Protein AF-A0A1C0UV53-F1 (afdb_monomer)

Radius of gyration: 25.72 Å; Cα contacts (8 Å, |Δi|>4): 342; chains: 1; bounding box: 54×73×62 Å

Solvent-accessible surface area (backbone atoms only — not comparable to full-atom values): 10704 Å² total; per-residue (Å²): 134,65,67,67,58,54,57,54,50,53,54,52,64,58,50,54,57,54,56,50,54,55,56,69,70,69,71,73,76,70,88,57,81,83,67,75,84,66,58,67,66,70,78,51,54,79,69,39,44,68,34,29,37,38,35,56,42,45,39,78,91,81,36,98,55,74,40,83,44,40,27,43,32,41,36,41,69,50,78,90,42,32,31,39,37,36,34,45,40,59,51,99,88,55,80,74,48,42,26,45,33,44,33,36,54,56,96,61,23,40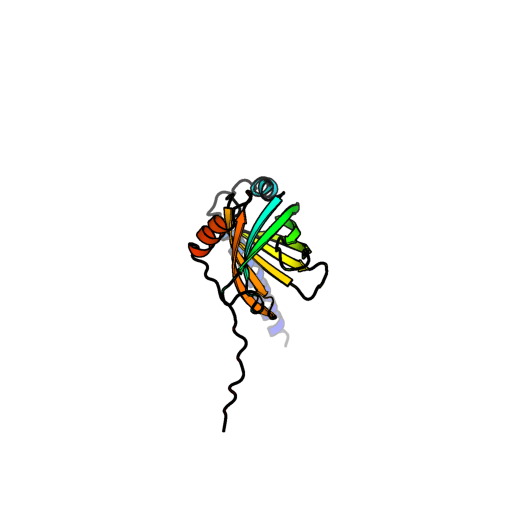,39,36,38,34,35,30,74,89,41,78,86,47,53,35,38,40,41,27,51,56,60,90,45,64,66,22,59,28,40,32,41,34,57,35,77,80,69,35,50,33,36,19,26,25,38,42,20,64,58,89,69,57,72,68,60,49,50,53,54,45,71,71,41,91,51,64,75,45,70,53,73,76,80,73,73,83,76,74,82,125

Mean predicted aligned error: 13.55 Å

pLDDT: me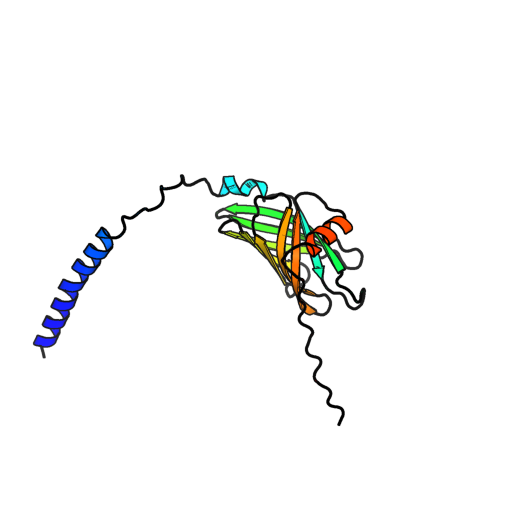an 77.72, std 20.41, range [33.81, 97.38]

Structure (mmCIF, N/CA/C/O backbone):
data_AF-A0A1C0UV53-F1
#
_entry.id   AF-A0A1C0UV53-F1
#
loop_
_atom_site.group_PDB
_atom_site.id
_atom_site.type_symbol
_atom_site.label_atom_id
_atom_site.label_alt_id
_atom_site.label_comp_id
_atom_site.label_asym_id
_atom_site.label_entity_id
_atom_site.label_seq_id
_atom_site.pdbx_PDB_ins_code
_atom_site.Cartn_x
_atom_site.Cartn_y
_atom_site.Cartn_z
_atom_site.occupancy
_atom_site.B_iso_or_equiv
_atom_site.auth_seq_id
_atom_site.auth_comp_id
_atom_site.auth_asym_id
_atom_site.auth_atom_id
_atom_site.pdbx_PDB_model_num
ATOM 1 N N . MET A 1 1 ? -25.843 -59.635 28.096 1.00 53.56 1 MET A N 1
ATOM 2 C CA . MET A 1 1 ? -25.747 -58.508 27.130 1.00 53.56 1 MET A CA 1
ATOM 3 C C . MET A 1 1 ? -26.485 -57.231 27.586 1.00 53.56 1 MET A C 1
ATOM 5 O O . MET A 1 1 ? -26.428 -56.240 26.875 1.00 53.56 1 MET A O 1
ATOM 9 N N . TRP A 1 2 ? -27.119 -57.208 28.770 1.00 40.97 2 TRP A N 1
ATOM 10 C CA . TRP A 1 2 ? -27.767 -56.013 29.350 1.00 40.97 2 TRP A CA 1
ATOM 11 C C . TRP A 1 2 ? -26.900 -55.265 30.381 1.00 40.97 2 TRP A C 1
ATOM 13 O O . TRP A 1 2 ? -27.061 -54.065 30.571 1.00 40.97 2 TRP A O 1
ATOM 23 N N . GLU A 1 3 ? -25.928 -55.938 30.994 1.00 45.00 3 GLU A N 1
ATOM 24 C CA . GLU A 1 3 ? -25.089 -55.367 32.061 1.00 45.00 3 GLU A CA 1
ATOM 25 C C . GLU A 1 3 ? -24.115 -54.290 31.543 1.00 45.00 3 GLU A C 1
ATOM 27 O O . GLU A 1 3 ? -23.887 -53.282 32.211 1.00 45.00 3 GLU A O 1
ATOM 32 N N . ASN A 1 4 ? -23.635 -54.419 30.300 1.00 45.88 4 ASN A N 1
ATOM 33 C CA . ASN A 1 4 ? -22.733 -53.435 29.688 1.00 45.88 4 ASN A CA 1
ATOM 34 C C . ASN A 1 4 ? -23.439 -52.124 29.294 1.00 45.88 4 ASN A C 1
ATOM 36 O O . ASN A 1 4 ? -22.809 -51.070 29.265 1.00 45.88 4 ASN A O 1
ATOM 40 N N . VAL A 1 5 ? -24.748 -52.150 29.026 1.00 49.47 5 VAL A N 1
ATOM 41 C CA . VAL A 1 5 ? -25.511 -50.940 28.662 1.00 49.47 5 VAL A CA 1
ATOM 42 C C . VAL A 1 5 ? -25.753 -50.074 29.903 1.00 49.47 5 VAL A C 1
ATOM 44 O O . VAL A 1 5 ? -25.642 -48.851 29.838 1.00 49.47 5 VAL A O 1
ATOM 47 N N . ILE A 1 6 ? -25.979 -50.704 31.060 1.00 47.88 6 ILE A N 1
ATOM 48 C CA . ILE A 1 6 ? -26.208 -50.013 32.336 1.00 47.88 6 ILE A CA 1
ATOM 49 C C . ILE A 1 6 ? -24.903 -49.401 32.871 1.00 47.88 6 ILE A C 1
ATOM 51 O O . ILE A 1 6 ? -24.899 -48.242 33.283 1.00 47.88 6 ILE A O 1
ATOM 55 N N . ALA A 1 7 ? -23.774 -50.115 32.782 1.00 46.12 7 ALA A N 1
ATOM 56 C CA . ALA A 1 7 ? -22.470 -49.582 33.196 1.00 46.12 7 ALA A CA 1
ATOM 57 C C . ALA A 1 7 ? -22.041 -48.347 32.374 1.00 46.12 7 ALA A C 1
ATOM 59 O O . ALA A 1 7 ? -21.484 -47.394 32.922 1.00 46.12 7 ALA A O 1
ATOM 60 N N . THR A 1 8 ? -22.369 -48.319 31.077 1.00 46.44 8 THR A N 1
ATOM 61 C CA . THR A 1 8 ? -22.046 -47.189 30.189 1.00 46.44 8 THR A CA 1
ATOM 62 C C . THR A 1 8 ? -22.958 -45.977 30.441 1.00 46.44 8 THR A C 1
ATOM 64 O O . THR A 1 8 ? -22.492 -44.837 30.396 1.00 46.44 8 THR A O 1
ATOM 67 N N . LEU A 1 9 ? -24.234 -46.196 30.793 1.00 42.31 9 LEU A N 1
ATOM 68 C CA . LEU A 1 9 ? -25.156 -45.115 31.174 1.00 42.31 9 LEU A CA 1
ATOM 69 C C . LEU A 1 9 ? -24.791 -44.469 32.520 1.00 42.31 9 LEU A C 1
ATOM 71 O O . LEU A 1 9 ? -24.893 -43.251 32.662 1.00 42.31 9 LEU A O 1
ATOM 75 N N . ILE A 1 10 ? -24.321 -45.257 33.491 1.00 50.12 10 ILE A N 1
ATOM 76 C CA . ILE A 1 10 ? -23.915 -44.745 34.808 1.00 50.12 10 ILE A CA 1
ATOM 77 C C . ILE A 1 10 ? -22.610 -43.936 34.700 1.00 50.12 10 ILE A C 1
ATOM 79 O O . ILE A 1 10 ? -22.495 -42.871 35.307 1.00 50.12 10 ILE A O 1
ATOM 83 N N . ALA A 1 11 ? -21.661 -44.361 33.858 1.00 49.16 11 ALA A N 1
ATOM 84 C CA . ALA A 1 11 ? -20.432 -43.603 33.611 1.00 49.16 11 ALA A CA 1
ATOM 85 C C . ALA A 1 11 ? -20.701 -42.238 32.943 1.00 49.16 11 ALA A C 1
ATOM 87 O O . ALA A 1 11 ? -20.091 -41.237 33.327 1.00 49.16 11 ALA A O 1
ATOM 88 N N . ALA A 1 12 ? -21.650 -42.160 32.003 1.00 49.41 12 ALA A N 1
ATOM 89 C CA . ALA A 1 12 ? -22.044 -40.901 31.361 1.00 49.41 12 ALA A CA 1
ATOM 90 C C . ALA A 1 12 ? -22.823 -39.965 32.309 1.00 49.41 12 ALA A C 1
ATOM 92 O O . ALA A 1 12 ? -22.624 -38.749 32.288 1.00 49.41 12 ALA A O 1
ATOM 93 N N . ALA A 1 13 ? -23.662 -40.526 33.188 1.00 47.53 13 ALA A N 1
ATOM 94 C CA . ALA A 1 13 ? -24.458 -39.759 34.146 1.00 47.53 13 ALA A CA 1
ATOM 95 C C . ALA A 1 13 ? -23.639 -39.198 35.323 1.00 47.53 13 ALA A C 1
ATOM 97 O O . ALA A 1 13 ? -24.019 -38.175 35.883 1.00 47.53 13 ALA A O 1
ATOM 98 N N . ILE A 1 14 ? -22.512 -39.821 35.687 1.00 49.31 14 ILE A N 1
ATOM 99 C CA . ILE A 1 14 ? -21.638 -39.336 36.770 1.00 49.31 14 ILE A CA 1
ATOM 100 C C . ILE A 1 14 ? -20.577 -38.356 36.238 1.00 49.31 14 ILE A C 1
ATOM 102 O O . ILE A 1 14 ? -20.234 -37.387 36.914 1.00 49.31 14 ILE A O 1
ATOM 106 N N . THR A 1 15 ? -20.090 -38.531 35.005 1.00 49.12 15 THR A N 1
ATOM 107 C CA . THR A 1 15 ? -19.049 -37.652 34.433 1.00 49.12 15 THR A CA 1
ATOM 108 C C . THR A 1 15 ? -19.595 -36.355 33.828 1.00 49.12 15 THR A C 1
ATOM 110 O O . THR A 1 15 ? -18.919 -35.325 33.895 1.00 49.12 15 THR A O 1
ATOM 113 N N . GLY A 1 16 ? -20.828 -36.355 33.308 1.00 45.94 16 GLY A N 1
ATOM 114 C CA . GLY A 1 16 ? -21.473 -35.166 32.738 1.00 45.94 16 GLY A CA 1
ATOM 115 C C . GLY A 1 16 ? -21.691 -34.016 33.740 1.00 45.94 16 GLY A C 1
ATOM 116 O O . GLY A 1 16 ? -21.273 -32.889 33.460 1.00 45.94 16 GLY A O 1
ATOM 117 N N . PRO A 1 17 ? -22.279 -34.259 34.927 1.00 48.31 17 PRO A N 1
ATOM 118 C CA . PRO A 1 17 ? -22.554 -33.200 35.898 1.00 48.31 17 PRO A CA 1
ATOM 119 C C . PRO A 1 17 ? -21.287 -32.712 36.608 1.00 48.31 17 PRO A C 1
ATOM 121 O O . PRO A 1 17 ? -21.118 -31.511 36.808 1.00 48.31 17 PRO A O 1
ATOM 124 N N . ILE A 1 18 ? -20.365 -33.620 36.947 1.00 49.06 18 ILE A N 1
ATOM 125 C CA . ILE A 1 18 ? -19.120 -33.272 37.650 1.00 49.06 18 ILE A CA 1
ATOM 126 C C . ILE A 1 18 ? -18.200 -32.454 36.730 1.00 49.06 18 ILE A C 1
ATOM 128 O O . ILE A 1 18 ? -17.652 -31.437 37.158 1.00 49.06 18 ILE A O 1
ATOM 132 N N . GLY A 1 19 ? -18.106 -32.810 35.443 1.00 42.56 19 GLY A N 1
ATOM 133 C CA . GLY A 1 19 ? -17.362 -32.031 34.449 1.00 42.56 19 GLY A CA 1
ATOM 134 C C . GLY A 1 19 ? -17.932 -30.624 34.228 1.00 42.56 19 GLY A C 1
ATOM 135 O O . GLY A 1 19 ? -17.168 -29.677 34.045 1.00 42.56 19 GLY A O 1
ATOM 136 N N . TYR A 1 20 ? -19.256 -30.455 34.310 1.00 47.28 20 TYR A N 1
ATOM 137 C CA . TYR A 1 20 ? -19.907 -29.150 34.156 1.00 47.28 20 TYR A CA 1
ATOM 138 C C . TYR A 1 20 ? -19.737 -28.257 35.400 1.00 47.28 20 TYR A C 1
ATOM 140 O O . TYR A 1 20 ? -19.448 -27.067 35.270 1.00 47.28 20 TYR A O 1
ATOM 148 N N . PHE A 1 21 ? -19.819 -28.829 36.608 1.00 46.12 21 PHE A N 1
ATOM 149 C CA . PHE A 1 21 ? -19.642 -28.087 37.865 1.00 46.12 21 PHE A CA 1
ATOM 150 C C . PHE A 1 21 ? -18.186 -27.682 38.145 1.00 46.12 21 PHE A C 1
ATOM 152 O O . PHE A 1 21 ? -17.948 -26.608 38.704 1.00 46.12 21 PHE A O 1
ATOM 159 N N . VAL A 1 22 ? -17.198 -28.483 37.728 1.00 46.50 22 VAL A N 1
ATOM 160 C CA . VAL A 1 22 ? -15.775 -28.108 37.848 1.00 46.50 22 VAL A CA 1
ATOM 161 C C . VAL A 1 22 ? -15.414 -27.009 36.839 1.00 46.50 22 VAL A C 1
ATOM 163 O O . VAL A 1 22 ? -14.693 -26.073 37.185 1.00 46.50 22 VAL A O 1
ATOM 166 N N . LYS A 1 23 ? -15.995 -27.025 35.629 1.00 42.50 23 LYS A N 1
ATOM 167 C CA . LYS A 1 23 ? -15.791 -25.959 34.629 1.00 42.50 23 LYS A CA 1
ATOM 168 C C . LYS A 1 23 ? -16.484 -24.641 35.008 1.00 42.50 23 LYS A C 1
ATOM 170 O O . LYS A 1 23 ? -15.960 -23.569 34.698 1.00 42.50 23 LYS A O 1
ATOM 175 N N . SER A 1 24 ? -17.622 -24.699 35.710 1.00 43.47 24 SER A N 1
ATOM 176 C CA . SER A 1 24 ? -18.372 -23.500 36.119 1.00 43.47 24 SER A CA 1
ATOM 177 C C . SER A 1 24 ? -17.815 -22.810 37.371 1.00 43.47 24 SER A C 1
ATOM 179 O O . SER A 1 24 ? -18.104 -21.633 37.582 1.00 43.47 24 SER A O 1
ATOM 181 N N . LYS A 1 25 ? -17.024 -23.503 38.207 1.00 43.03 25 LYS A N 1
ATOM 182 C CA . LYS A 1 25 ? -16.365 -22.895 39.381 1.00 43.03 25 LYS A CA 1
ATOM 183 C C . LYS A 1 25 ? -14.968 -22.328 39.101 1.00 43.03 25 LYS A C 1
ATOM 185 O O . LYS A 1 25 ? -14.535 -21.465 39.853 1.00 43.03 25 LYS A O 1
ATOM 190 N N . LEU A 1 26 ? -14.301 -22.738 38.017 1.00 46.81 26 LEU A N 1
ATOM 191 C CA . LEU A 1 26 ? -12.945 -22.284 37.651 1.00 46.81 26 LEU A CA 1
ATOM 192 C C . LEU A 1 26 ? -12.891 -21.156 36.602 1.00 46.81 26 LEU A C 1
ATOM 194 O O . LEU A 1 26 ? -11.811 -20.732 36.216 1.00 46.81 26 LEU A O 1
ATOM 198 N N . THR A 1 27 ? -14.027 -20.624 36.145 1.00 46.84 27 THR A N 1
ATOM 199 C CA . THR A 1 27 ? -14.076 -19.561 35.114 1.00 46.84 27 THR A CA 1
ATOM 200 C C . THR A 1 27 ? -14.362 -18.158 35.663 1.00 46.84 27 THR A C 1
ATOM 202 O O . THR A 1 27 ? -14.784 -17.271 34.924 1.00 46.84 27 THR A O 1
ATOM 205 N N . LYS A 1 28 ? -14.104 -17.918 36.954 1.00 44.62 28 LYS A N 1
ATOM 206 C CA . LYS A 1 28 ? -14.228 -16.583 37.570 1.00 44.62 28 LYS A CA 1
ATOM 207 C C . LYS A 1 28 ? -12.908 -15.948 37.997 1.00 44.62 28 LYS A C 1
ATOM 209 O O . LYS A 1 28 ? -12.915 -15.043 38.821 1.00 44.62 28 LYS A O 1
ATOM 214 N N . GLU A 1 29 ? -11.798 -16.317 37.375 1.00 44.38 29 GLU A N 1
ATOM 215 C CA . GLU A 1 29 ? -10.623 -15.448 37.405 1.00 44.38 29 GLU A CA 1
ATOM 216 C C . GLU A 1 29 ? -10.687 -14.466 36.229 1.00 44.38 29 GLU A C 1
ATOM 218 O O . GLU A 1 29 ? -10.040 -14.615 35.194 1.00 44.38 29 GLU A O 1
ATOM 223 N N . LYS A 1 30 ? -11.528 -13.436 36.389 1.00 45.00 30 LYS A N 1
ATOM 224 C CA . LYS A 1 30 ? -11.372 -12.184 35.642 1.00 45.00 30 LYS A CA 1
ATOM 225 C C . LYS A 1 30 ? -10.120 -11.495 36.184 1.00 45.00 30 LYS A C 1
ATOM 227 O O . LYS A 1 30 ? -10.200 -10.696 37.108 1.00 45.00 30 LYS A O 1
ATOM 232 N N . TYR A 1 31 ? -8.961 -11.826 35.619 1.00 49.31 31 TYR A N 1
ATOM 233 C CA . TYR A 1 31 ? -7.697 -11.145 35.931 1.00 49.31 31 TYR A CA 1
ATOM 234 C C . TYR A 1 31 ? -7.600 -9.730 35.364 1.00 49.31 31 TYR A C 1
ATOM 236 O O . TYR A 1 31 ? -6.629 -9.027 35.627 1.00 49.31 31 TYR A O 1
ATOM 244 N N . LEU A 1 32 ? -8.591 -9.295 34.591 1.00 45.00 32 LEU A N 1
ATOM 245 C CA . LEU A 1 32 ? -8.640 -7.948 34.061 1.00 45.00 32 LEU A CA 1
ATOM 246 C C . LEU A 1 32 ? -10.006 -7.352 34.402 1.00 45.00 32 LEU A C 1
ATOM 248 O O . LEU A 1 32 ? -11.019 -8.031 34.191 1.00 45.00 32 LEU A O 1
ATOM 252 N N . PRO A 1 33 ? -10.057 -6.120 34.947 1.00 48.66 33 PRO A N 1
ATOM 253 C CA . PRO A 1 33 ? -11.317 -5.403 35.050 1.00 48.66 33 PRO A CA 1
ATOM 254 C C . PRO A 1 33 ? -11.956 -5.367 33.663 1.00 48.66 33 PRO A C 1
ATOM 256 O O . PRO A 1 33 ? -11.247 -5.241 32.660 1.00 48.66 33 PRO A O 1
ATOM 259 N N . ASP A 1 34 ? -13.284 -5.491 33.601 1.00 49.97 34 ASP A N 1
ATOM 260 C CA . ASP A 1 34 ? -14.001 -5.191 32.369 1.00 49.97 34 ASP A CA 1
ATOM 261 C C . ASP A 1 34 ? -13.657 -3.747 32.019 1.00 49.97 34 ASP A C 1
ATOM 263 O O . ASP A 1 34 ? -14.157 -2.806 32.641 1.00 49.97 34 ASP A O 1
ATOM 267 N N . ALA A 1 35 ? -12.757 -3.565 31.051 1.00 52.69 35 ALA A N 1
ATOM 268 C CA . ALA A 1 35 ? -12.633 -2.282 30.403 1.00 52.69 35 ALA A CA 1
ATOM 269 C C . ALA A 1 35 ? -14.051 -1.935 29.935 1.00 52.69 35 ALA A C 1
ATOM 271 O O . ALA A 1 35 ? -14.735 -2.823 29.401 1.00 52.69 35 ALA A O 1
ATOM 272 N N . PRO A 1 36 ? -14.530 -0.695 30.153 1.00 51.66 36 PRO A N 1
ATOM 273 C CA . PRO A 1 36 ? -15.782 -0.288 29.545 1.00 51.66 36 PRO A CA 1
ATOM 274 C C . PRO A 1 36 ? -15.700 -0.688 28.076 1.00 51.66 36 PRO A C 1
ATOM 276 O O . PRO A 1 36 ? -14.641 -0.523 27.461 1.00 51.66 36 PRO A O 1
ATOM 279 N N . ALA A 1 37 ? -16.774 -1.279 27.546 1.00 50.59 37 ALA A N 1
ATOM 280 C CA . ALA A 1 37 ? -16.901 -1.530 26.121 1.00 50.59 37 ALA A CA 1
ATOM 281 C C . ALA A 1 37 ? -16.883 -0.161 25.434 1.00 50.59 37 ALA A C 1
ATOM 283 O O . ALA A 1 37 ? -17.922 0.431 25.156 1.00 50.59 37 ALA A O 1
ATOM 284 N N . LEU A 1 38 ? -15.682 0.388 25.263 1.00 52.41 38 LEU A N 1
ATOM 285 C CA . LEU A 1 38 ? -15.412 1.569 24.484 1.00 52.41 38 LEU A CA 1
ATOM 286 C C . LEU A 1 38 ? -15.997 1.232 23.130 1.00 52.41 38 LEU A C 1
ATOM 288 O O . LEU A 1 38 ? -15.618 0.222 22.531 1.00 52.41 38 LEU A O 1
ATOM 292 N N . ASP A 1 39 ? -16.982 2.021 22.711 1.00 57.50 39 ASP A N 1
ATOM 293 C CA . ASP A 1 39 ? -17.608 1.865 21.413 1.00 57.50 39 ASP A CA 1
ATOM 294 C C . ASP A 1 39 ? -16.475 1.835 20.387 1.00 57.50 39 ASP A C 1
ATOM 296 O O . ASP A 1 39 ? -15.834 2.851 20.122 1.00 57.50 39 ASP A O 1
ATOM 300 N N . SER A 1 40 ? -16.149 0.643 19.880 1.00 55.62 40 SER A N 1
ATOM 301 C CA . SER A 1 40 ? -14.971 0.427 19.031 1.00 55.62 40 SER A CA 1
ATOM 302 C C . SER A 1 40 ? -14.981 1.351 17.811 1.00 55.62 40 SER A C 1
ATOM 304 O O . SER A 1 40 ? -13.928 1.718 17.290 1.00 55.62 40 SER A O 1
ATOM 306 N N . LYS A 1 41 ? -16.175 1.814 17.410 1.00 55.66 41 LYS A N 1
ATOM 307 C CA . LYS A 1 41 ? -16.352 2.852 16.400 1.00 55.66 41 LYS A CA 1
ATOM 308 C C . LYS A 1 41 ? -15.715 4.178 16.791 1.00 55.66 41 LYS A C 1
ATOM 310 O O . LYS A 1 41 ? -15.148 4.806 15.910 1.00 55.66 41 LYS A O 1
ATOM 315 N N . GLN A 1 42 ? -15.820 4.633 18.042 1.00 60.56 42 GLN A N 1
ATOM 316 C CA . GLN A 1 42 ? -15.218 5.892 18.498 1.00 60.56 42 GLN A CA 1
ATOM 317 C C . GLN A 1 42 ? -13.691 5.861 18.422 1.00 60.56 42 GLN A C 1
ATOM 319 O O . GLN A 1 42 ? -13.109 6.851 17.986 1.00 60.56 42 GLN A O 1
ATOM 324 N N . MET A 1 43 ? -13.057 4.732 18.761 1.00 67.31 43 MET A N 1
ATOM 325 C CA . MET A 1 43 ? -11.594 4.636 18.762 1.00 67.31 43 MET A CA 1
ATOM 326 C C . MET A 1 43 ? -10.974 4.837 17.382 1.00 67.31 43 MET A C 1
ATOM 328 O O . MET A 1 43 ? -9.928 5.458 17.303 1.00 67.31 43 MET A O 1
ATOM 332 N N . TYR A 1 44 ? -11.608 4.369 16.302 1.00 75.31 44 TYR A N 1
ATOM 333 C CA . TYR A 1 44 ? -11.002 4.392 14.964 1.00 75.31 44 TYR A CA 1
ATOM 334 C C . TYR A 1 44 ? -11.651 5.376 13.990 1.00 75.31 44 TYR A C 1
ATOM 336 O O . TYR A 1 44 ? -11.331 5.343 12.806 1.00 75.31 44 TYR A O 1
ATOM 344 N N . ARG A 1 45 ? -12.540 6.281 14.435 1.00 72.69 45 ARG A N 1
ATOM 345 C CA . ARG A 1 45 ? -13.223 7.231 13.519 1.00 72.69 45 ARG A CA 1
ATOM 346 C C . ARG A 1 45 ? -12.250 7.999 12.631 1.00 72.69 45 ARG A C 1
ATOM 348 O O . ARG A 1 45 ? -12.545 8.228 11.461 1.00 72.69 4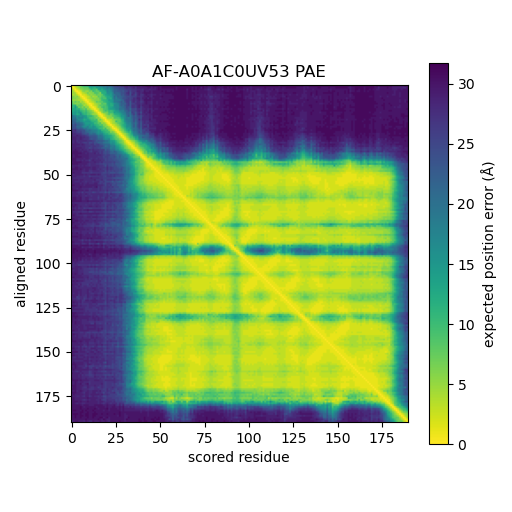5 ARG A O 1
ATOM 355 N N . PHE A 1 46 ? -11.092 8.348 13.182 1.00 77.00 46 PHE A N 1
ATOM 356 C CA . PHE A 1 46 ? -10.055 9.113 12.503 1.00 77.00 46 PHE A CA 1
ATOM 357 C C . PHE A 1 46 ? -9.443 8.367 11.298 1.00 77.00 46 PHE A C 1
ATOM 359 O O . PHE A 1 46 ? -8.908 9.009 10.399 1.00 77.00 46 PHE A O 1
ATOM 366 N N . VAL A 1 47 ? -9.555 7.033 11.215 1.00 84.50 47 VAL A N 1
ATOM 367 C CA . VAL A 1 47 ? -9.058 6.254 10.067 1.00 84.50 47 VAL A CA 1
ATOM 368 C C . VAL A 1 47 ? -9.908 6.489 8.816 1.00 84.50 47 VAL A C 1
ATOM 370 O O . VAL A 1 47 ? -9.397 6.365 7.705 1.00 84.50 47 VAL A O 1
ATOM 373 N N . SER A 1 48 ? -11.170 6.900 8.951 1.00 90.19 48 SER A N 1
ATOM 374 C CA . SER A 1 48 ? -11.970 7.278 7.779 1.00 90.19 48 SER A CA 1
ATOM 375 C C . SER A 1 48 ? -11.428 8.554 7.115 1.00 90.19 48 SER A C 1
ATOM 377 O O . SER A 1 48 ? -10.800 9.399 7.758 1.00 90.19 48 SER A O 1
ATOM 379 N N . GLY A 1 49 ? -11.675 8.700 5.816 1.00 92.19 49 GLY A N 1
ATOM 380 C CA . GLY A 1 49 ? -11.244 9.834 5.003 1.00 92.19 49 GLY A CA 1
ATOM 381 C C . GLY A 1 49 ? -10.071 9.507 4.083 1.00 92.19 49 GLY A C 1
ATOM 382 O O . GLY A 1 49 ? -9.835 8.348 3.737 1.00 92.19 49 GLY A O 1
ATOM 383 N N . ASN A 1 50 ? -9.360 10.557 3.678 1.00 94.94 50 ASN A N 1
ATOM 384 C CA . ASN A 1 50 ? -8.274 10.461 2.710 1.00 94.94 50 ASN A CA 1
ATOM 385 C C . ASN A 1 50 ? -6.948 10.118 3.389 1.00 94.94 50 ASN A C 1
ATOM 387 O O . ASN A 1 50 ? -6.637 10.629 4.468 1.00 94.94 50 ASN A O 1
ATOM 391 N N . TRP A 1 51 ? -6.184 9.269 2.720 1.00 95.81 51 TRP A N 1
ATOM 392 C CA . TRP A 1 51 ? -4.832 8.860 3.061 1.00 95.81 51 TRP A CA 1
ATOM 393 C C . TRP A 1 51 ? -3.982 8.826 1.790 1.00 95.81 51 TRP A C 1
ATOM 395 O O . TRP A 1 51 ? -4.498 8.784 0.673 1.00 95.81 51 TRP A O 1
ATOM 405 N N . TYR A 1 52 ? -2.673 8.817 1.972 1.00 96.25 52 TYR A N 1
ATOM 406 C CA . TYR A 1 52 ? -1.678 8.681 0.923 1.00 96.25 52 TYR A CA 1
ATOM 407 C C . TYR A 1 52 ? -0.894 7.407 1.179 1.00 96.25 52 TYR A C 1
ATOM 409 O O . TYR A 1 52 ? -0.398 7.216 2.286 1.00 96.25 52 TYR A O 1
ATOM 417 N N . LEU A 1 53 ? -0.811 6.538 0.180 1.00 96.38 53 LEU A N 1
ATOM 418 C CA . LEU A 1 53 ? -0.072 5.287 0.247 1.00 96.38 53 LEU A CA 1
ATOM 419 C C . LEU A 1 53 ? 1.217 5.408 -0.556 1.00 96.38 53 LEU A C 1
ATOM 421 O O . LEU A 1 53 ? 1.191 5.848 -1.702 1.00 96.38 53 LEU A O 1
ATOM 425 N N . TYR A 1 54 ? 2.315 4.949 0.031 1.00 96.31 54 TYR A N 1
ATOM 426 C CA . TYR A 1 54 ? 3.623 4.873 -0.602 1.00 96.31 54 TYR A CA 1
ATOM 427 C C . TYR A 1 54 ? 4.203 3.477 -0.425 1.00 96.31 54 TYR A C 1
ATOM 429 O O . TYR A 1 54 ? 4.148 2.926 0.674 1.00 96.31 54 TYR A O 1
ATOM 437 N N . HIS A 1 55 ? 4.765 2.903 -1.482 1.00 95.69 55 HIS A N 1
ATOM 438 C CA . HIS A 1 55 ? 5.496 1.637 -1.413 1.00 95.69 55 HIS A CA 1
ATOM 439 C C . HIS A 1 55 ? 6.435 1.490 -2.613 1.00 95.69 55 HIS A C 1
ATOM 441 O O . HIS A 1 55 ? 6.287 2.190 -3.614 1.00 95.69 55 HIS A O 1
ATOM 447 N N . PHE A 1 56 ? 7.396 0.574 -2.529 1.00 94.31 56 PHE A N 1
ATOM 448 C CA . PHE A 1 56 ? 8.280 0.257 -3.643 1.00 94.31 56 PHE A CA 1
ATOM 449 C C . PHE A 1 56 ? 7.731 -0.893 -4.483 1.00 94.31 56 PHE A C 1
ATOM 451 O O . PHE A 1 56 ? 7.134 -1.833 -3.965 1.00 94.31 56 PHE A O 1
ATOM 458 N N . THR A 1 57 ? 7.973 -0.841 -5.786 1.00 92.31 57 THR A N 1
ATOM 459 C CA . THR A 1 57 ? 7.699 -1.933 -6.727 1.00 92.31 57 THR A CA 1
ATOM 460 C C . THR A 1 57 ? 8.800 -1.999 -7.784 1.00 92.31 57 THR A C 1
ATOM 462 O O . THR A 1 57 ? 9.720 -1.181 -7.771 1.00 92.31 57 THR A O 1
ATOM 465 N N . ILE A 1 58 ? 8.730 -2.960 -8.702 1.00 90.56 58 ILE A N 1
ATOM 466 C CA . ILE A 1 58 ? 9.680 -3.094 -9.812 1.00 90.56 58 ILE A CA 1
ATOM 467 C C . ILE A 1 58 ? 8.945 -2.935 -11.143 1.00 90.56 58 ILE A C 1
ATOM 469 O O . ILE A 1 58 ? 7.898 -3.541 -11.359 1.00 90.56 58 ILE A O 1
ATOM 473 N N . ASP A 1 59 ? 9.520 -2.123 -12.032 1.00 88.62 59 ASP A N 1
ATOM 474 C CA . ASP A 1 59 ? 9.231 -2.124 -13.468 1.00 88.62 59 ASP A CA 1
ATOM 475 C C . ASP A 1 59 ? 10.567 -2.204 -14.216 1.00 88.62 59 ASP A C 1
ATOM 477 O O . ASP A 1 59 ? 11.255 -1.190 -14.383 1.00 88.62 59 ASP A O 1
ATOM 481 N N . SER A 1 60 ? 10.951 -3.408 -14.657 1.00 88.19 60 SER A N 1
ATOM 482 C CA . SER A 1 60 ? 12.224 -3.632 -15.357 1.00 88.19 60 SER A CA 1
ATOM 483 C C . SER A 1 60 ? 12.366 -2.839 -16.660 1.00 88.19 60 SER A C 1
ATOM 485 O O . SER A 1 60 ? 13.487 -2.629 -17.131 1.00 88.19 60 SER A O 1
ATOM 487 N N . LYS A 1 61 ? 11.254 -2.371 -17.246 1.00 87.31 61 LYS A N 1
ATOM 488 C CA . LYS A 1 61 ? 11.273 -1.538 -18.455 1.00 87.31 61 LYS A CA 1
ATOM 489 C C . LYS A 1 61 ? 11.635 -0.090 -18.148 1.00 87.31 61 LYS A C 1
ATOM 491 O O . LYS A 1 61 ? 12.119 0.601 -19.041 1.00 87.31 61 LYS A O 1
ATOM 496 N N . LEU A 1 62 ? 11.394 0.367 -16.919 1.00 85.31 62 LEU A N 1
ATOM 497 C CA . LEU A 1 62 ? 11.640 1.744 -16.500 1.00 85.31 62 LEU A CA 1
ATOM 498 C C . LEU A 1 62 ? 12.960 1.894 -15.739 1.00 85.31 62 LEU A C 1
ATOM 500 O O . LEU A 1 62 ? 13.710 2.837 -15.981 1.00 85.31 62 LEU A O 1
ATOM 504 N N . SER A 1 63 ? 13.237 0.993 -14.798 1.00 86.69 63 SER A N 1
ATOM 505 C CA . SER A 1 63 ? 14.357 1.126 -13.869 1.00 86.69 63 SER A CA 1
ATOM 506 C C . SER A 1 63 ? 14.919 -0.234 -13.471 1.00 86.69 63 SER A C 1
ATOM 508 O O . SER A 1 63 ? 14.195 -1.212 -13.307 1.00 86.69 63 SER A O 1
ATOM 510 N N . LYS A 1 64 ? 16.238 -0.281 -13.253 1.00 84.12 64 LYS A N 1
A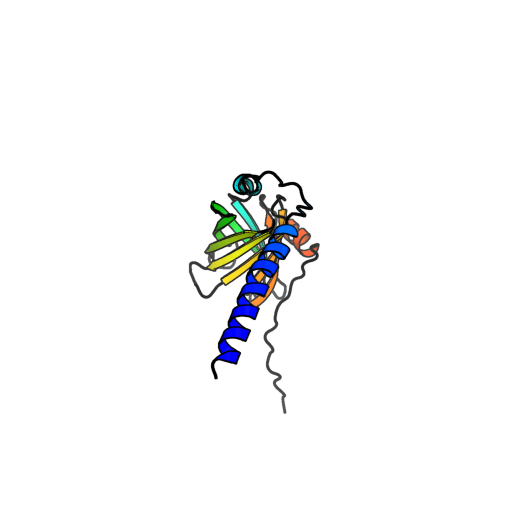TOM 511 C CA . LYS A 1 64 ? 16.916 -1.443 -12.651 1.00 84.12 64 LYS A CA 1
ATOM 512 C C . LYS A 1 64 ? 16.747 -1.513 -11.130 1.00 84.12 64 LYS A C 1
ATOM 514 O O . LYS A 1 64 ? 17.064 -2.535 -10.532 1.00 84.12 64 LYS A O 1
ATOM 519 N N . PHE A 1 65 ? 16.297 -0.425 -10.513 1.00 87.50 65 PHE A N 1
ATOM 520 C CA . PHE A 1 65 ? 16.087 -0.301 -9.074 1.00 87.50 65 PHE A CA 1
ATOM 521 C C . PHE A 1 65 ? 14.594 -0.182 -8.760 1.00 87.50 65 PHE A C 1
ATOM 523 O O . PHE A 1 65 ? 13.857 0.338 -9.606 1.00 87.50 65 PHE A O 1
ATOM 530 N N . PRO A 1 66 ? 14.150 -0.606 -7.561 1.00 90.75 66 PRO A N 1
ATOM 531 C CA . PRO A 1 66 ? 12.771 -0.416 -7.140 1.00 90.75 66 PRO A CA 1
ATOM 532 C C . PRO A 1 66 ? 12.342 1.047 -7.264 1.00 90.75 66 PRO A C 1
ATOM 534 O O . PRO A 1 66 ? 13.088 1.962 -6.913 1.00 90.75 66 PRO A O 1
ATOM 537 N N . ILE A 1 67 ? 11.136 1.255 -7.777 1.00 91.31 67 ILE A N 1
ATOM 538 C CA . ILE A 1 67 ? 10.536 2.571 -7.980 1.00 91.31 67 ILE A CA 1
ATOM 539 C C . ILE A 1 67 ? 9.485 2.824 -6.909 1.00 91.31 67 ILE A C 1
ATOM 541 O O . ILE A 1 67 ? 8.794 1.900 -6.476 1.00 91.31 67 ILE A O 1
ATOM 545 N N . LEU A 1 68 ? 9.363 4.078 -6.482 1.00 93.31 68 LEU A N 1
ATOM 546 C CA . LEU A 1 68 ? 8.321 4.489 -5.553 1.00 93.31 68 LEU A CA 1
ATOM 547 C C . LEU A 1 68 ? 6.989 4.612 -6.300 1.00 93.31 68 LEU A C 1
ATOM 549 O O . LEU A 1 68 ? 6.885 5.335 -7.290 1.00 93.31 68 LEU A O 1
ATOM 553 N N . VAL A 1 69 ? 5.966 3.943 -5.787 1.00 92.50 69 VAL A N 1
ATOM 554 C CA . VAL A 1 69 ? 4.568 4.164 -6.152 1.00 92.50 69 VAL A CA 1
ATOM 555 C C . VAL A 1 69 ? 3.930 5.038 -5.089 1.00 92.50 69 VAL A C 1
ATOM 557 O O . VAL A 1 69 ? 4.145 4.829 -3.894 1.00 92.50 69 VAL A O 1
ATOM 560 N N . SER A 1 70 ? 3.127 5.997 -5.538 1.00 94.25 70 SER A N 1
ATOM 561 C CA . SER A 1 70 ? 2.278 6.813 -4.680 1.00 94.25 70 SER A CA 1
ATOM 562 C C . SER A 1 70 ? 0.825 6.662 -5.093 1.00 94.25 70 SER A C 1
ATOM 564 O O . SER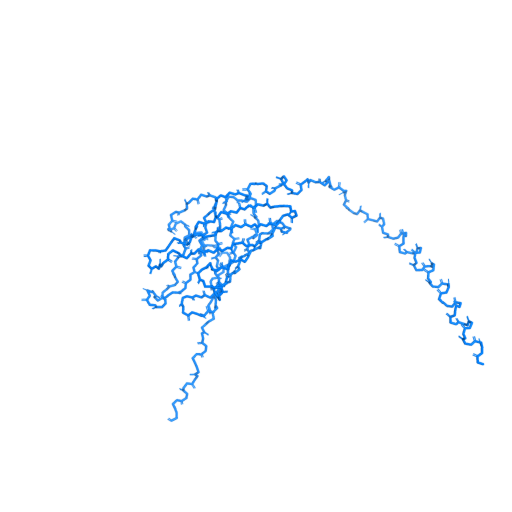 A 1 70 ? 0.528 6.630 -6.285 1.00 94.25 70 SER A O 1
ATOM 566 N N . SER A 1 71 ? -0.077 6.603 -4.124 1.00 94.50 71 SER A N 1
ATOM 567 C CA . SER A 1 71 ? -1.512 6.486 -4.369 1.00 94.50 71 SER A CA 1
ATOM 568 C C . SER A 1 71 ? -2.300 7.335 -3.383 1.00 94.50 71 SER A C 1
ATOM 570 O O . SER A 1 71 ? -1.858 7.589 -2.261 1.00 94.50 71 SER A O 1
ATOM 572 N N . LYS A 1 72 ? -3.508 7.734 -3.776 1.00 95.69 72 LYS A N 1
ATOM 573 C CA . LYS A 1 72 ? -4.512 8.278 -2.859 1.00 95.69 72 LYS A CA 1
ATOM 574 C C . LYS A 1 72 ? -5.462 7.167 -2.449 1.00 95.69 72 LYS A C 1
ATOM 576 O O . LYS A 1 72 ? -5.982 6.463 -3.302 1.00 95.69 72 LYS A O 1
ATOM 581 N N . LEU A 1 73 ? -5.701 7.034 -1.154 1.00 95.50 73 LEU A N 1
ATOM 582 C CA . LEU A 1 73 ? -6.663 6.107 -0.576 1.00 95.50 73 LEU A CA 1
ATOM 583 C C . LEU A 1 73 ? -7.826 6.898 0.014 1.00 95.50 73 LEU A C 1
ATOM 585 O O . LEU A 1 73 ? -7.612 7.799 0.822 1.00 95.50 73 LEU A O 1
ATOM 589 N N . GLN A 1 74 ? -9.055 6.516 -0.309 1.00 96.06 74 GLN A N 1
ATOM 590 C CA . GLN A 1 74 ? -10.234 6.964 0.423 1.00 96.06 74 GLN A CA 1
ATOM 591 C C . GLN A 1 74 ? -10.823 5.779 1.181 1.00 96.06 74 GLN A C 1
ATOM 593 O O . GLN A 1 74 ? -11.315 4.828 0.576 1.00 96.06 74 GLN 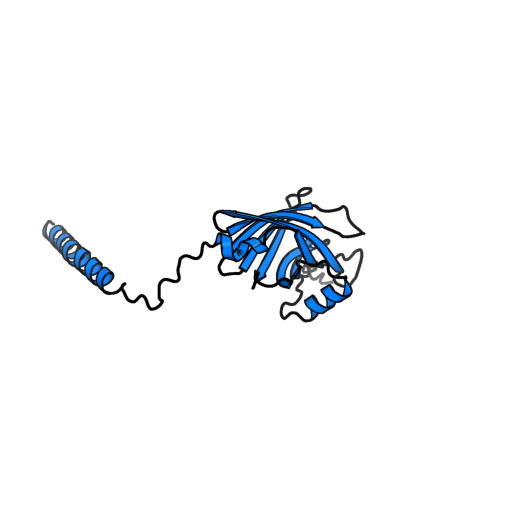A O 1
ATOM 598 N N . MET A 1 75 ? -10.786 5.840 2.512 1.00 94.75 75 MET A N 1
ATOM 599 C CA . MET A 1 75 ? -11.244 4.767 3.394 1.00 94.75 75 MET A CA 1
ATOM 600 C C . MET A 1 75 ? -12.477 5.183 4.196 1.00 94.75 75 MET A C 1
ATOM 602 O O . MET A 1 75 ? -12.599 6.320 4.651 1.00 94.75 75 MET A O 1
ATOM 606 N N . VAL A 1 76 ? -13.387 4.240 4.411 1.00 93.25 76 VAL A N 1
ATOM 607 C CA . VAL A 1 76 ? -14.595 4.402 5.222 1.00 93.25 76 VAL A CA 1
ATOM 608 C C . VAL A 1 76 ? -14.725 3.206 6.154 1.00 93.25 76 VAL A C 1
ATOM 610 O O . VAL A 1 76 ? -14.749 2.057 5.704 1.00 93.25 76 VAL A O 1
ATOM 613 N N . ILE A 1 77 ? -14.844 3.474 7.455 1.00 89.06 77 ILE A N 1
ATOM 614 C CA . ILE A 1 77 ? -15.118 2.438 8.453 1.00 89.06 77 ILE A CA 1
ATOM 615 C C . ILE A 1 77 ? -16.621 2.257 8.618 1.00 89.06 77 ILE A C 1
ATOM 617 O O . ILE A 1 77 ? -17.352 3.182 8.968 1.00 89.06 77 ILE A O 1
ATOM 621 N N . ASN A 1 78 ? -17.062 1.024 8.417 1.00 85.00 78 ASN A N 1
ATOM 622 C CA . ASN A 1 78 ? -18.433 0.587 8.612 1.00 85.00 78 ASN A CA 1
ATOM 623 C C . ASN A 1 78 ? -18.612 -0.055 9.999 1.00 85.00 78 ASN A C 1
ATOM 625 O O . ASN A 1 78 ? -17.742 0.006 10.871 1.00 85.00 78 ASN A O 1
ATOM 629 N N . SER A 1 79 ? -19.773 -0.669 10.241 1.00 79.00 79 SER A N 1
ATOM 630 C CA . SER A 1 79 ? -19.974 -1.494 11.435 1.00 79.00 79 SER A CA 1
ATOM 631 C C . SER A 1 79 ? -18.914 -2.598 11.539 1.00 79.00 79 SER A C 1
ATOM 633 O O . SER A 1 79 ? -18.374 -3.068 10.539 1.00 79.00 79 SER A O 1
ATOM 635 N N . ASN A 1 80 ? -18.615 -3.007 12.775 1.00 80.44 80 ASN A N 1
ATOM 636 C CA . ASN A 1 80 ? -17.675 -4.091 13.079 1.00 80.44 80 ASN A CA 1
ATOM 637 C C . ASN A 1 80 ? -16.245 -3.852 12.568 1.00 80.44 80 ASN A C 1
ATOM 639 O O . ASN A 1 80 ? -15.541 -4.811 12.268 1.00 80.44 80 ASN A O 1
ATOM 643 N N . LEU A 1 81 ? -15.826 -2.584 12.462 1.00 85.62 81 LEU A N 1
ATOM 644 C CA . LEU A 1 81 ? -14.477 -2.198 12.033 1.00 85.62 81 LEU A CA 1
ATOM 645 C C . LEU A 1 81 ? -14.102 -2.678 10.619 1.00 85.62 81 LEU A C 1
ATOM 647 O O . LEU A 1 81 ? -12.922 -2.750 10.275 1.00 85.62 81 LEU A O 1
ATOM 651 N N . VAL A 1 82 ? -15.102 -2.981 9.787 1.00 89.88 82 VAL A N 1
ATOM 652 C CA . VAL A 1 82 ? -14.905 -3.278 8.366 1.00 89.88 82 VAL A CA 1
ATOM 653 C C . VAL A 1 82 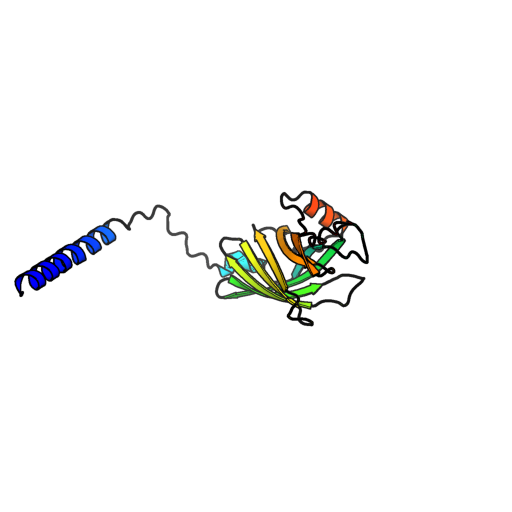? -14.536 -1.990 7.644 1.00 89.88 82 VAL A C 1
ATOM 655 O O . VAL A 1 82 ? -15.260 -0.999 7.731 1.00 89.88 82 VAL A O 1
ATOM 658 N N . VAL A 1 83 ? -13.444 -2.016 6.890 1.00 91.94 83 VAL A N 1
ATOM 659 C CA . VAL A 1 83 ? -12.970 -0.884 6.092 1.00 91.94 83 VAL A CA 1
ATOM 660 C C . VAL A 1 83 ? -13.314 -1.145 4.635 1.00 91.94 83 VAL A C 1
ATOM 662 O O . VAL A 1 83 ? -12.987 -2.198 4.099 1.00 91.94 83 VAL A O 1
ATOM 665 N N . ASN A 1 84 ? -13.977 -0.198 3.987 1.00 95.56 84 ASN A N 1
ATOM 666 C CA . ASN A 1 84 ? -14.182 -0.208 2.542 1.00 95.56 84 ASN A CA 1
ATOM 667 C C . ASN A 1 84 ? -13.612 1.080 1.960 1.00 95.56 84 ASN A C 1
ATOM 669 O O . ASN A 1 84 ? -13.526 2.089 2.659 1.00 95.56 84 ASN A O 1
ATOM 673 N N . GLY A 1 85 ? -13.245 1.067 0.688 1.00 95.19 85 GLY A N 1
ATOM 674 C CA . GLY A 1 85 ? -12.665 2.246 0.078 1.00 95.19 85 GLY A CA 1
ATOM 675 C C . GLY A 1 85 ? -12.282 2.066 -1.373 1.00 95.19 85 GLY A C 1
ATOM 676 O O . GLY A 1 85 ? -12.634 1.076 -2.021 1.00 95.19 85 GLY A O 1
ATOM 677 N N . PHE A 1 86 ? -11.520 3.033 -1.854 1.00 96.12 86 PHE A N 1
ATOM 678 C CA . PHE A 1 86 ? -10.883 2.984 -3.155 1.00 96.12 86 PHE A CA 1
ATOM 679 C C . PHE A 1 86 ? -9.475 3.563 -3.090 1.00 96.12 86 PHE A C 1
ATOM 681 O O . PHE A 1 86 ? -9.141 4.331 -2.185 1.00 96.12 86 PHE A O 1
ATOM 688 N N . GLU A 1 87 ? -8.665 3.158 -4.051 1.00 95.31 87 GLU A N 1
ATOM 689 C CA . GLU A 1 87 ? -7.328 3.672 -4.285 1.00 95.31 87 GLU A CA 1
ATOM 690 C C . GLU A 1 87 ? -7.236 4.205 -5.706 1.00 95.31 87 GLU A C 1
ATOM 692 O O . GLU A 1 87 ? -7.619 3.499 -6.637 1.00 95.31 87 GLU A O 1
ATOM 697 N N . ASP A 1 88 ? -6.643 5.383 -5.856 1.00 93.88 88 ASP A N 1
ATOM 698 C CA . ASP A 1 88 ? -6.245 5.941 -7.141 1.00 93.88 88 ASP A CA 1
ATOM 699 C C . ASP A 1 88 ? -4.715 6.044 -7.186 1.00 93.88 88 ASP A C 1
ATOM 701 O O . ASP A 1 88 ? -4.098 6.818 -6.440 1.00 93.88 88 ASP A O 1
ATOM 705 N N . VAL A 1 89 ? -4.092 5.249 -8.056 1.00 90.88 89 VAL A N 1
ATOM 706 C CA . VAL A 1 89 ? -2.634 5.189 -8.209 1.00 90.88 89 VAL A CA 1
ATOM 707 C C . VAL A 1 89 ? -2.133 6.416 -8.976 1.00 90.88 89 VAL A C 1
ATOM 709 O O . VAL A 1 89 ? -2.554 6.686 -10.102 1.00 90.88 89 VAL A O 1
ATOM 712 N N . GLN A 1 90 ? -1.204 7.152 -8.369 1.00 85.56 90 GLN A N 1
ATOM 713 C CA . GLN A 1 90 ? -0.581 8.359 -8.909 1.00 85.56 90 GLN A CA 1
ATOM 714 C C . GLN A 1 90 ? 0.816 8.021 -9.434 1.00 85.56 90 GLN A C 1
ATOM 716 O O . GLN A 1 90 ? 1.812 8.139 -8.720 1.00 85.56 90 GLN A O 1
ATOM 721 N N . VAL A 1 91 ? 0.886 7.534 -10.672 1.00 72.25 91 VAL A N 1
ATOM 722 C CA . VAL A 1 91 ? 2.149 7.141 -11.306 1.00 72.25 91 VAL A CA 1
ATOM 723 C C . VAL A 1 91 ? 2.188 7.697 -12.727 1.00 72.25 91 VAL A C 1
ATOM 725 O O . VAL A 1 91 ? 1.344 7.352 -13.548 1.00 72.25 91 VAL A O 1
ATOM 728 N N . ASP A 1 92 ? 3.185 8.531 -13.027 1.00 61.06 92 ASP A N 1
ATOM 729 C CA . ASP A 1 92 ? 3.264 9.299 -14.284 1.00 61.06 92 ASP A CA 1
ATOM 730 C C . ASP A 1 92 ? 3.375 8.441 -15.560 1.00 61.06 92 ASP A C 1
ATOM 732 O O . ASP A 1 92 ? 3.087 8.913 -16.657 1.00 61.06 92 ASP A O 1
ATOM 736 N N . HIS A 1 93 ? 3.793 7.178 -15.448 1.00 61.66 93 HIS A N 1
ATOM 737 C CA . HIS A 1 93 ? 4.157 6.334 -16.593 1.00 61.66 93 HIS A CA 1
ATOM 738 C C . HIS A 1 93 ? 3.165 5.198 -16.907 1.00 61.66 93 HIS A C 1
ATOM 740 O O . HIS A 1 93 ? 3.413 4.407 -17.820 1.00 61.66 93 HIS A O 1
ATOM 746 N N . ARG A 1 94 ? 2.028 5.098 -16.204 1.00 58.38 94 ARG A N 1
ATOM 747 C CA . ARG A 1 94 ? 0.953 4.138 -16.526 1.00 58.38 94 ARG A CA 1
ATOM 748 C C . ARG A 1 94 ? -0.428 4.768 -16.370 1.00 58.38 94 ARG A C 1
ATOM 750 O O . ARG A 1 94 ? -0.597 5.767 -15.684 1.00 58.38 94 ARG A O 1
ATOM 757 N N . ARG A 1 95 ? -1.428 4.163 -17.032 1.00 59.88 95 ARG A N 1
ATOM 758 C CA . ARG A 1 95 ? -2.854 4.484 -16.831 1.00 59.88 95 ARG A CA 1
ATOM 759 C C . ARG A 1 95 ? -3.131 4.564 -15.330 1.00 59.88 95 ARG A C 1
ATOM 761 O O . ARG A 1 95 ? -2.717 3.656 -14.6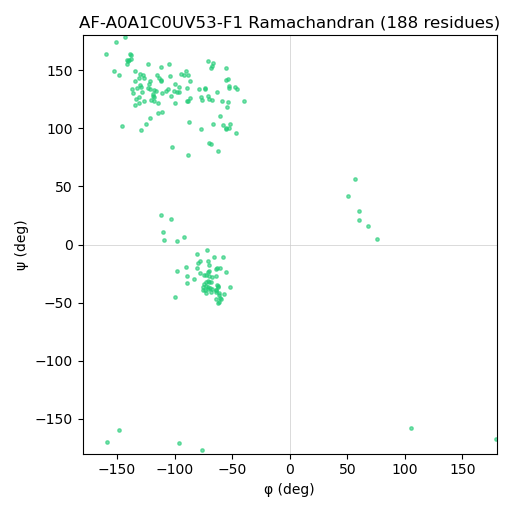20 1.00 59.88 95 ARG A O 1
ATOM 768 N N . ALA A 1 96 ? -3.845 5.601 -14.893 1.00 69.31 96 ALA A N 1
ATOM 769 C CA . ALA A 1 96 ? -4.343 5.716 -13.525 1.00 69.31 96 ALA A CA 1
ATOM 770 C C . ALA A 1 96 ? -5.118 4.434 -13.161 1.00 69.31 96 ALA A C 1
ATOM 772 O O . ALA A 1 96 ? -6.237 4.214 -13.640 1.00 69.31 96 ALA A O 1
ATOM 773 N N . LEU A 1 97 ? -4.458 3.535 -12.425 1.00 86.06 97 LEU A N 1
ATOM 774 C CA . LEU A 1 97 ? -5.046 2.290 -11.950 1.00 86.06 97 LEU A CA 1
ATOM 775 C C . LEU A 1 97 ? -5.897 2.627 -10.738 1.00 86.06 97 LEU A C 1
ATOM 777 O O . LEU A 1 97 ? -5.440 3.338 -9.842 1.00 86.06 97 LEU A O 1
ATOM 781 N N . ASN A 1 98 ? -7.112 2.089 -10.716 1.00 92.12 98 ASN A N 1
ATOM 782 C CA . ASN A 1 98 ? -8.040 2.336 -9.626 1.00 92.12 98 ASN A CA 1
ATOM 783 C C . ASN A 1 98 ? -8.355 1.002 -8.968 1.00 92.12 98 ASN A C 1
ATOM 785 O O . ASN A 1 98 ? -8.730 0.051 -9.655 1.00 92.12 98 ASN A O 1
ATOM 789 N N . TYR A 1 99 ? -8.245 0.922 -7.650 1.00 94.38 99 TYR A N 1
ATOM 790 C CA . TYR A 1 99 ? -8.527 -0.302 -6.910 1.00 94.38 99 TYR A CA 1
ATOM 791 C C . TYR A 1 99 ? -9.726 -0.112 -5.996 1.00 94.38 99 TYR A C 1
ATOM 793 O O . TYR A 1 99 ? -9.944 0.953 -5.422 1.00 94.38 99 TYR A O 1
ATOM 801 N N . LYS A 1 100 ? -10.503 -1.180 -5.824 1.00 96.44 100 LYS A N 1
ATOM 802 C CA . LYS A 1 100 ? -11.485 -1.286 -4.745 1.00 96.44 100 LYS A CA 1
ATOM 803 C C . LYS A 1 100 ? -10.793 -1.867 -3.523 1.00 96.44 100 LYS A C 1
ATOM 805 O O . LYS A 1 100 ? -10.256 -2.970 -3.603 1.00 96.44 100 LYS A O 1
ATOM 810 N N . LEU A 1 101 ? -10.851 -1.147 -2.408 1.00 96.38 101 LEU A N 1
ATOM 811 C CA . LEU A 1 101 ? -10.257 -1.541 -1.136 1.00 96.38 101 LEU A CA 1
ATOM 812 C C . LEU A 1 101 ? -11.321 -2.168 -0.236 1.00 96.38 101 LEU A C 1
ATOM 814 O O . LEU A 1 101 ? -12.390 -1.591 -0.015 1.00 96.38 101 LEU A O 1
ATOM 818 N N . ARG A 1 102 ? -11.003 -3.329 0.337 1.00 96.38 102 ARG A N 1
ATOM 819 C CA . ARG A 1 102 ? -11.777 -3.944 1.417 1.00 96.38 102 ARG A CA 1
ATOM 820 C C . ARG A 1 102 ? -10.845 -4.494 2.482 1.00 96.38 102 ARG A C 1
ATOM 822 O O . ARG A 1 102 ? -9.898 -5.206 2.177 1.00 96.38 102 ARG A O 1
ATOM 829 N N . GLY A 1 103 ? -11.146 -4.211 3.737 1.00 94.25 103 GLY A N 1
ATOM 830 C CA . GLY A 1 103 ? -10.312 -4.580 4.863 1.00 94.25 103 GLY A CA 1
ATOM 831 C C . GLY A 1 103 ? -11.058 -4.621 6.185 1.00 94.25 103 GLY A C 1
ATOM 832 O O . GLY A 1 103 ? -12.288 -4.548 6.247 1.00 94.25 103 GLY A O 1
ATOM 833 N N . GLN A 1 104 ? -10.292 -4.750 7.257 1.00 94.19 104 GLN A N 1
ATOM 834 C CA . GLN A 1 104 ? -10.781 -4.765 8.625 1.00 94.19 104 GLN A CA 1
ATOM 835 C C . GLN A 1 104 ? -9.707 -4.250 9.580 1.00 94.19 104 GLN A C 1
ATOM 837 O O . GLN A 1 104 ? -8.513 -4.468 9.360 1.00 94.19 104 GLN A O 1
ATOM 842 N N . ILE A 1 105 ? -10.146 -3.618 10.666 1.00 90.75 105 ILE A N 1
ATOM 843 C CA . ILE A 1 105 ? -9.278 -3.285 11.793 1.00 90.75 105 ILE A CA 1
ATOM 844 C C . ILE A 1 105 ? -9.487 -4.331 12.882 1.00 90.75 105 ILE A C 1
ATOM 846 O O . ILE A 1 105 ? -10.600 -4.517 13.377 1.00 90.75 105 ILE A O 1
ATOM 850 N N . ARG A 1 106 ? -8.411 -5.013 13.278 1.00 86.38 106 ARG A N 1
ATOM 851 C CA . ARG A 1 106 ? -8.423 -5.974 14.386 1.00 86.38 106 ARG A CA 1
ATOM 852 C C . ARG A 1 106 ? -7.188 -5.765 15.248 1.00 86.38 106 ARG A C 1
ATOM 854 O O . ARG A 1 106 ? -6.085 -5.701 14.724 1.00 86.38 106 ARG A O 1
ATOM 861 N N . ALA A 1 107 ? -7.386 -5.662 16.563 1.00 84.06 107 ALA A N 1
ATOM 862 C CA . ALA A 1 107 ? -6.302 -5.455 17.529 1.00 84.06 107 ALA A CA 1
ATOM 863 C C . ALA A 1 107 ? -5.359 -4.283 17.156 1.00 84.06 107 ALA A C 1
ATOM 865 O O . ALA A 1 107 ? -4.144 -4.406 17.252 1.00 84.06 107 ALA A O 1
ATOM 866 N N . GLY A 1 108 ? -5.917 -3.162 16.678 1.00 82.44 108 GLY A N 1
ATOM 867 C CA . GLY A 1 108 ? -5.139 -1.980 16.277 1.00 82.44 108 GLY A CA 1
ATOM 868 C C . GLY A 1 108 ? -4.401 -2.085 14.939 1.00 82.44 108 GLY A C 1
ATOM 869 O O . GLY A 1 108 ? -3.692 -1.149 14.576 1.00 82.44 108 GLY A O 1
ATOM 870 N N . GLN A 1 109 ? -4.580 -3.178 14.195 1.00 89.75 109 GLN A N 1
ATOM 871 C CA . GLN A 1 109 ? -3.952 -3.398 12.894 1.00 89.75 109 GLN A CA 1
ATOM 872 C C . GLN A 1 109 ? -4.979 -3.270 11.773 1.00 89.75 109 GLN A C 1
ATOM 874 O O . GLN A 1 109 ? -6.041 -3.899 11.837 1.00 89.75 109 GLN A O 1
ATOM 879 N N . LEU A 1 110 ? -4.648 -2.507 10.731 1.00 93.44 110 LEU A N 1
ATOM 880 C CA . LEU A 1 110 ? -5.407 -2.493 9.486 1.00 93.44 110 LEU A CA 1
ATOM 881 C C . LEU A 1 110 ? -4.895 -3.597 8.575 1.00 93.44 110 LEU A C 1
ATOM 883 O O . LEU A 1 110 ? -3.718 -3.622 8.230 1.00 93.44 110 LEU A O 1
ATOM 887 N N . HIS A 1 111 ? -5.805 -4.451 8.128 1.00 95.12 111 HIS A N 1
ATOM 888 C CA . HIS A 1 111 ? -5.559 -5.411 7.059 1.00 95.12 111 HIS A CA 1
ATOM 889 C C . HIS A 1 111 ? -6.508 -5.093 5.920 1.00 95.12 111 HIS A C 1
ATOM 891 O O . HIS A 1 111 ? -7.713 -5.004 6.156 1.00 95.12 111 HIS A O 1
ATOM 897 N N . PHE A 1 112 ? -6.008 -4.935 4.701 1.00 95.56 112 PHE A N 1
ATOM 898 C CA . PHE A 1 112 ? -6.866 -4.747 3.537 1.00 95.56 112 PHE A CA 1
ATOM 899 C C . PHE A 1 112 ? -6.348 -5.478 2.306 1.00 95.56 112 PHE A C 1
ATOM 901 O O . PHE A 1 112 ? -5.167 -5.791 2.182 1.00 95.56 112 PHE A O 1
ATOM 908 N N . THR A 1 113 ? -7.264 -5.710 1.378 1.00 97.38 113 THR A N 1
ATOM 909 C CA . THR A 1 113 ? -7.011 -6.210 0.035 1.00 97.38 113 THR A CA 1
ATOM 910 C C . THR A 1 113 ? -7.566 -5.203 -0.959 1.00 97.38 113 THR A C 1
ATOM 912 O O . THR A 1 113 ? -8.666 -4.671 -0.777 1.00 97.38 113 THR A O 1
ATOM 915 N N . CYS A 1 114 ? -6.806 -4.967 -2.016 1.00 95.94 114 CYS A N 1
ATOM 916 C CA . CYS A 1 114 ? -7.164 -4.099 -3.120 1.00 95.94 114 CYS A CA 1
ATOM 917 C C . CYS A 1 114 ? -7.268 -4.923 -4.399 1.00 95.94 114 CYS A C 1
ATOM 919 O O . CYS A 1 114 ? -6.383 -5.722 -4.699 1.00 95.94 114 CYS A O 1
ATOM 921 N N . ILE A 1 115 ? -8.357 -4.731 -5.142 1.00 94.81 115 ILE A N 1
ATOM 922 C CA . ILE A 1 115 ? -8.619 -5.400 -6.424 1.00 94.81 115 ILE A CA 1
ATOM 923 C C . ILE A 1 115 ? -8.759 -4.323 -7.493 1.00 94.81 115 ILE A C 1
ATOM 925 O O . ILE A 1 115 ? -9.587 -3.419 -7.338 1.00 94.81 115 ILE A O 1
ATOM 929 N N . CYS A 1 116 ? -7.966 -4.411 -8.558 1.00 91.50 116 CYS A N 1
ATOM 930 C CA . CYS A 1 116 ? -7.994 -3.442 -9.647 1.00 91.50 116 CYS A CA 1
ATOM 931 C C . CYS A 1 116 ? -9.366 -3.473 -10.335 1.00 91.50 116 CYS A C 1
ATOM 933 O O . CYS A 1 116 ? -9.911 -4.530 -10.662 1.00 91.50 116 CYS A O 1
ATOM 935 N N . ALA A 1 117 ? -9.959 -2.298 -10.527 1.00 90.06 117 ALA A N 1
ATOM 936 C CA . ALA A 1 117 ? -11.271 -2.152 -11.141 1.00 90.06 117 ALA A CA 1
ATOM 937 C C . ALA A 1 117 ? -11.236 -2.472 -12.642 1.00 90.06 117 ALA A C 1
ATOM 939 O O . ALA A 1 117 ? -12.254 -2.870 -13.206 1.00 90.06 117 ALA A O 1
ATOM 940 N N . GLN A 1 118 ? -10.075 -2.286 -13.273 1.00 87.62 118 GLN A N 1
ATOM 941 C CA . GLN A 1 118 ? -9.846 -2.533 -14.692 1.00 87.62 118 GLN A CA 1
ATOM 942 C C . GLN A 1 118 ? -9.404 -3.978 -14.985 1.00 87.62 118 GLN A C 1
ATOM 944 O O . GLN A 1 118 ? -9.665 -4.466 -16.082 1.00 87.62 118 GLN A O 1
ATOM 949 N N . ASP A 1 119 ? -8.763 -4.659 -14.029 1.00 85.81 119 ASP A N 1
ATOM 950 C CA . ASP A 1 119 ? -8.273 -6.036 -14.169 1.00 85.81 119 ASP A CA 1
ATOM 951 C C . ASP A 1 119 ? -8.386 -6.796 -12.839 1.00 85.81 119 ASP A C 1
ATOM 953 O O . ASP A 1 119 ? -7.548 -6.669 -11.952 1.00 85.81 119 ASP A O 1
ATOM 957 N N . SER A 1 120 ? -9.396 -7.654 -12.694 1.00 84.94 120 SER A N 1
ATOM 958 C CA . SER A 1 120 ? -9.615 -8.397 -11.446 1.00 84.94 120 SER A CA 1
ATOM 959 C C . SER A 1 120 ? -8.517 -9.412 -11.105 1.00 84.94 120 SER A C 1
ATOM 961 O O . SER A 1 120 ? -8.533 -9.968 -10.007 1.00 84.94 120 SER A O 1
ATOM 963 N N . SER A 1 121 ? -7.600 -9.708 -12.034 1.00 82.75 121 SER A N 1
ATOM 964 C CA . SER A 1 121 ? -6.429 -10.544 -11.754 1.00 82.75 121 SER A CA 1
ATOM 965 C C . SER A 1 121 ? -5.310 -9.777 -11.038 1.00 82.75 121 SER A C 1
ATOM 967 O O . SER A 1 121 ? -4.431 -10.397 -10.433 1.00 82.75 121 SER A O 1
ATOM 969 N N . GLU A 1 122 ? -5.362 -8.441 -11.053 1.00 86.62 122 GLU A N 1
ATOM 970 C CA . GLU A 1 122 ? -4.463 -7.570 -10.305 1.00 86.62 122 GLU A CA 1
ATOM 971 C C . GLU A 1 122 ? -5.016 -7.326 -8.902 1.00 86.62 122 GLU A C 1
ATOM 973 O O . GLU A 1 122 ? -5.983 -6.591 -8.680 1.00 86.62 122 GLU A O 1
ATOM 978 N N . VAL A 1 123 ? -4.377 -7.985 -7.939 1.00 92.00 123 VAL A N 1
ATOM 979 C CA . VAL A 1 123 ? -4.745 -7.946 -6.528 1.00 92.00 123 VAL A CA 1
ATOM 980 C C . VAL A 1 123 ? -3.492 -7.743 -5.695 1.00 92.00 123 VAL A C 1
ATOM 982 O O . VAL A 1 123 ? -2.452 -8.353 -5.961 1.00 92.00 123 VAL A O 1
ATOM 985 N N . TYR A 1 124 ? -3.608 -6.934 -4.651 1.00 94.81 124 TYR A N 1
ATOM 986 C CA . TYR A 1 124 ? -2.589 -6.837 -3.618 1.00 94.81 124 TYR A CA 1
ATOM 987 C C . TYR A 1 124 ? -3.216 -6.756 -2.228 1.00 94.81 124 TYR A C 1
ATOM 989 O O . TYR A 1 124 ? -4.415 -6.517 -2.080 1.00 94.81 124 TYR A O 1
ATOM 997 N N . SER A 1 125 ? -2.416 -7.002 -1.194 1.00 97.06 125 SER A N 1
ATOM 998 C CA . SER A 1 125 ? -2.846 -6.874 0.201 1.00 97.06 125 SER A CA 1
ATOM 999 C C . SER A 1 125 ? -1.862 -6.044 1.011 1.00 97.06 125 SER A C 1
ATOM 1001 O O . SER A 1 125 ? -0.661 -6.083 0.758 1.00 97.06 125 SER A O 1
ATOM 1003 N N . GLY A 1 126 ? -2.385 -5.299 1.981 1.00 96.69 126 GLY A N 1
ATOM 1004 C CA . GLY A 1 126 ? -1.630 -4.440 2.882 1.00 96.69 126 GLY A CA 1
ATOM 1005 C C . GLY A 1 126 ? -1.939 -4.743 4.346 1.00 96.69 126 GLY A C 1
ATOM 1006 O O . GLY A 1 126 ? -3.083 -5.035 4.704 1.00 96.69 126 GLY A O 1
ATOM 1007 N N . MET A 1 127 ? -0.915 -4.650 5.190 1.00 96.00 127 MET A N 1
ATOM 1008 C CA . MET A 1 127 ? -1.013 -4.773 6.642 1.00 96.00 127 MET A CA 1
ATOM 1009 C C . MET A 1 127 ? -0.279 -3.610 7.304 1.00 96.00 127 MET A C 1
ATOM 1011 O O . MET A 1 127 ? 0.926 -3.462 7.118 1.00 96.00 127 MET A O 1
ATOM 1015 N N . PHE A 1 128 ? -0.991 -2.829 8.113 1.00 94.25 128 PHE A N 1
ATOM 1016 C CA . PHE A 1 128 ? -0.467 -1.644 8.791 1.00 94.25 128 PHE A CA 1
ATOM 1017 C C . PHE A 1 128 ? -0.699 -1.766 10.302 1.00 94.25 128 PHE A C 1
ATOM 1019 O O . PHE A 1 128 ? -1.843 -1.630 10.759 1.00 94.25 128 PHE A O 1
ATOM 1026 N N . PRO A 1 129 ? 0.347 -2.083 11.088 1.00 85.94 129 PRO A N 1
ATOM 1027 C CA . PRO A 1 129 ? 0.285 -1.978 12.538 1.00 85.94 129 PRO A CA 1
ATOM 1028 C C . PRO A 1 129 ? 0.146 -0.513 12.979 1.00 85.94 129 PRO A C 1
ATOM 1030 O O . PRO A 1 129 ? 0.542 0.400 12.264 1.00 85.94 129 PRO A O 1
ATOM 1033 N N . ASN A 1 130 ? -0.400 -0.308 14.179 1.00 79.75 130 ASN A N 1
ATOM 1034 C CA . ASN A 1 130 ? -0.451 0.989 14.864 1.00 79.75 130 ASN A CA 1
ATOM 1035 C C . ASN A 1 130 ? -1.139 2.108 14.071 1.00 79.75 130 ASN A C 1
ATOM 1037 O O . ASN A 1 130 ? -0.604 3.192 13.884 1.00 79.75 130 ASN A O 1
ATOM 1041 N N . LEU A 1 131 ? -2.392 1.875 13.680 1.00 78.75 131 LEU A N 1
ATOM 1042 C CA . LEU A 1 131 ? -3.208 2.876 12.985 1.00 78.75 131 LEU A CA 1
ATOM 1043 C C . LEU A 1 131 ? -3.419 4.197 13.734 1.00 78.75 131 LEU A C 1
ATOM 1045 O O . LEU A 1 131 ? -3.993 5.085 13.133 1.00 78.75 131 LEU A O 1
ATOM 1049 N N . LEU A 1 132 ? -3.071 4.318 15.019 1.00 73.06 132 LEU A N 1
ATOM 1050 C CA . LEU A 1 132 ? -3.323 5.532 15.810 1.00 73.06 132 LEU A CA 1
ATOM 1051 C C . LEU A 1 132 ? -2.440 6.720 15.396 1.00 73.06 132 LEU A C 1
ATOM 1053 O O . LEU A 1 132 ? -2.747 7.847 15.780 1.00 73.06 132 LEU A O 1
ATOM 1057 N N . ASP A 1 133 ? -1.391 6.470 14.616 1.00 80.94 133 ASP A N 1
ATOM 1058 C CA . ASP A 1 133 ? -0.469 7.491 14.134 1.00 80.94 133 ASP A CA 1
ATOM 1059 C C . ASP A 1 133 ? -0.922 8.079 12.785 1.00 80.94 133 ASP A C 1
ATOM 1061 O O . ASP A 1 133 ? -1.526 7.402 11.949 1.00 80.94 133 ASP A O 1
ATOM 1065 N N . ASP A 1 134 ? -0.598 9.357 12.554 1.00 86.44 134 ASP A N 1
ATOM 1066 C CA . ASP A 1 134 ? -0.835 10.034 11.266 1.00 86.44 134 ASP A CA 1
ATOM 1067 C C . ASP A 1 134 ? -0.024 9.403 10.123 1.00 86.44 134 ASP A C 1
ATOM 1069 O O . ASP A 1 134 ? -0.438 9.480 8.964 1.00 86.44 134 ASP A O 1
ATOM 1073 N N . ASP A 1 135 ? 1.114 8.794 10.467 1.00 91.00 135 ASP A N 1
ATOM 1074 C CA . ASP A 1 135 ? 2.034 8.079 9.590 1.00 91.00 135 ASP A CA 1
ATOM 1075 C C . ASP A 1 135 ? 2.154 6.636 10.111 1.00 91.00 135 ASP A C 1
ATOM 1077 O O . ASP A 1 135 ? 2.754 6.402 11.158 1.00 91.00 135 ASP A O 1
ATOM 1081 N N . ALA A 1 136 ? 1.597 5.661 9.389 1.00 92.19 136 ALA A N 1
ATOM 1082 C CA . ALA A 1 136 ? 1.655 4.252 9.774 1.00 92.19 136 ALA A CA 1
ATOM 1083 C C . ALA A 1 136 ? 2.467 3.440 8.760 1.00 92.19 136 ALA A C 1
ATOM 1085 O O . ALA A 1 136 ? 2.147 3.378 7.567 1.00 92.19 136 ALA A O 1
ATOM 1086 N N . ILE A 1 137 ? 3.527 2.798 9.253 1.00 94.81 137 ILE A N 1
ATOM 1087 C CA . ILE A 1 137 ? 4.397 1.920 8.469 1.00 94.81 137 ILE A CA 1
ATOM 1088 C C . ILE A 1 137 ? 3.842 0.501 8.517 1.00 94.81 137 ILE A C 1
ATOM 1090 O O . ILE A 1 137 ? 3.488 -0.010 9.575 1.00 94.81 137 ILE A O 1
ATOM 1094 N N . GLY A 1 138 ? 3.803 -0.149 7.364 1.00 95.12 138 GLY A N 1
ATOM 1095 C CA . GLY A 1 138 ? 3.303 -1.497 7.190 1.00 95.12 138 GLY A CA 1
ATOM 1096 C C . GLY A 1 138 ? 4.017 -2.244 6.077 1.00 95.12 138 GLY A C 1
ATOM 1097 O O . GLY A 1 138 ? 5.134 -1.912 5.676 1.00 95.12 138 GLY A O 1
ATOM 1098 N N . ILE A 1 139 ? 3.350 -3.280 5.584 1.00 96.44 139 ILE A N 1
ATOM 1099 C CA . ILE A 1 139 ? 3.844 -4.155 4.524 1.00 96.44 139 ILE A CA 1
ATOM 1100 C C . ILE A 1 139 ? 2.758 -4.291 3.468 1.00 96.44 139 ILE A C 1
ATOM 1102 O O . ILE A 1 139 ? 1.589 -4.490 3.803 1.00 96.44 139 ILE A O 1
ATOM 1106 N N . ILE A 1 140 ? 3.151 -4.238 2.201 1.00 96.44 140 ILE A N 1
ATOM 1107 C CA . ILE A 1 140 ? 2.312 -4.654 1.077 1.00 96.44 140 ILE A CA 1
ATOM 1108 C C . ILE A 1 140 ? 2.894 -5.910 0.447 1.00 96.44 140 ILE A C 1
ATOM 1110 O O . ILE A 1 140 ? 4.106 -6.019 0.292 1.00 96.44 140 ILE A O 1
ATOM 1114 N N . ILE A 1 141 ? 2.017 -6.833 0.058 1.00 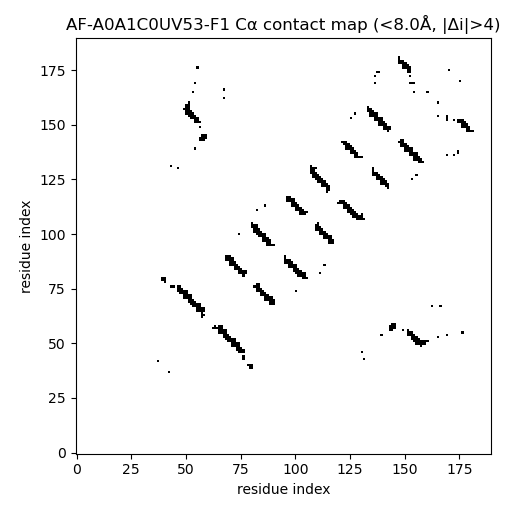96.00 141 ILE A N 1
ATOM 1115 C CA . ILE A 1 141 ? 2.332 -7.996 -0.770 1.00 96.00 141 ILE A CA 1
ATOM 1116 C C . ILE A 1 141 ? 1.521 -7.876 -2.056 1.00 96.00 141 ILE A C 1
ATOM 1118 O O . ILE A 1 141 ? 0.291 -7.781 -2.014 1.00 96.00 141 ILE A O 1
ATOM 1122 N N . ALA A 1 142 ? 2.206 -7.882 -3.192 1.00 92.88 142 ALA A N 1
ATOM 1123 C CA . ALA A 1 142 ? 1.606 -7.635 -4.496 1.00 92.88 142 ALA A CA 1
ATOM 1124 C C . ALA A 1 142 ? 2.370 -8.367 -5.604 1.00 92.88 142 ALA A C 1
ATOM 1126 O O . ALA A 1 142 ? 3.423 -8.966 -5.373 1.00 92.88 142 ALA A O 1
ATOM 1127 N N . ARG A 1 143 ? 1.842 -8.301 -6.828 1.00 90.81 143 ARG A N 1
ATOM 1128 C CA . ARG A 1 143 ? 2.622 -8.590 -8.034 1.00 90.81 143 ARG A CA 1
ATOM 1129 C C . ARG A 1 143 ? 3.133 -7.289 -8.624 1.00 90.81 143 ARG A C 1
ATOM 1131 O O . ARG A 1 143 ? 2.382 -6.322 -8.708 1.00 90.81 143 ARG A O 1
ATOM 1138 N N . ASP A 1 144 ? 4.395 -7.277 -9.015 1.00 89.19 144 ASP A N 1
ATOM 1139 C CA . ASP A 1 144 ? 5.006 -6.130 -9.669 1.00 89.19 144 ASP A CA 1
ATOM 1140 C C . ASP A 1 144 ? 4.572 -6.033 -11.141 1.00 89.19 144 ASP A C 1
ATOM 1142 O O . ASP A 1 144 ? 3.763 -6.820 -11.657 1.00 89.19 144 ASP A O 1
ATOM 1146 N N . TYR A 1 145 ? 5.138 -5.057 -11.842 1.00 86.12 145 TYR A N 1
ATOM 1147 C CA . TYR A 1 145 ? 4.849 -4.826 -13.248 1.00 86.12 145 TYR A CA 1
ATOM 1148 C C . TYR A 1 145 ? 5.409 -5.900 -14.189 1.00 86.12 145 TYR A C 1
ATOM 1150 O O . TYR A 1 145 ? 4.917 -6.029 -15.315 1.00 86.12 145 TYR A O 1
ATOM 1158 N N . ASP A 1 146 ? 6.362 -6.695 -13.706 1.00 87.12 146 ASP A N 1
ATOM 1159 C CA . ASP A 1 146 ? 6.938 -7.863 -14.371 1.00 87.12 146 ASP A CA 1
ATOM 1160 C C . ASP A 1 146 ? 6.196 -9.168 -14.010 1.00 87.12 146 ASP A C 1
ATOM 1162 O O . ASP A 1 146 ? 6.589 -10.252 -14.441 1.00 87.12 146 ASP A O 1
ATOM 1166 N N . ARG A 1 147 ? 5.078 -9.064 -13.273 1.00 87.56 147 ARG A N 1
ATOM 1167 C CA . ARG A 1 147 ? 4.209 -10.158 -12.799 1.00 87.56 147 ARG A CA 1
ATOM 1168 C C . ARG A 1 147 ? 4.839 -11.081 -11.748 1.00 87.56 147 ARG A C 1
ATOM 1170 O O . ARG A 1 147 ? 4.276 -12.140 -11.464 1.00 87.56 147 ARG A O 1
ATOM 1177 N N . ASN A 1 148 ? 5.932 -10.670 -11.118 1.00 90.75 148 ASN A N 1
ATOM 1178 C CA . ASN A 1 148 ? 6.577 -11.384 -10.021 1.00 90.75 148 ASN A CA 1
ATOM 1179 C C . ASN A 1 148 ? 5.993 -10.968 -8.670 1.00 90.75 148 ASN A C 1
ATOM 1181 O O . ASN A 1 148 ? 5.611 -9.817 -8.465 1.00 90.75 148 ASN A O 1
ATOM 1185 N N . LEU A 1 149 ? 5.927 -11.908 -7.726 1.00 91.38 149 LEU A N 1
ATOM 1186 C CA . LEU A 1 149 ? 5.473 -11.610 -6.371 1.00 91.38 149 LEU A CA 1
ATOM 1187 C C . LEU A 1 149 ? 6.560 -10.830 -5.618 1.00 91.38 149 LEU A C 1
ATOM 1189 O O . LEU A 1 149 ? 7.732 -11.221 -5.628 1.00 91.38 149 LEU A O 1
ATOM 1193 N N . TYR A 1 150 ? 6.162 -9.776 -4.915 1.00 92.69 150 TYR A N 1
ATOM 1194 C CA . TYR A 1 150 ? 7.035 -9.019 -4.026 1.00 92.69 150 TYR A CA 1
ATOM 1195 C C . TYR A 1 150 ? 6.324 -8.660 -2.720 1.00 92.69 150 TYR A C 1
ATOM 1197 O O . TYR A 1 150 ? 5.093 -8.643 -2.636 1.00 92.69 150 TYR A O 1
ATOM 1205 N N . ALA A 1 151 ? 7.128 -8.362 -1.705 1.00 94.44 151 ALA A N 1
ATOM 1206 C CA . ALA A 1 151 ? 6.713 -7.707 -0.480 1.00 94.44 151 ALA A CA 1
ATOM 1207 C C . ALA A 1 151 ? 7.518 -6.412 -0.315 1.00 94.44 151 ALA A C 1
ATOM 1209 O O . ALA A 1 151 ? 8.734 -6.406 -0.488 1.00 94.44 151 ALA A O 1
ATOM 1210 N N . SER A 1 152 ? 6.857 -5.309 0.011 1.00 95.12 152 SER A N 1
ATOM 1211 C CA . SER A 1 152 ? 7.499 -4.005 0.186 1.00 95.12 152 SER A CA 1
ATOM 1212 C C . SER A 1 152 ? 7.137 -3.404 1.536 1.00 95.12 152 SER A C 1
ATOM 1214 O O . SER A 1 152 ? 5.981 -3.546 1.949 1.00 95.12 152 SER A O 1
ATOM 1216 N N . PRO A 1 153 ? 8.053 -2.654 2.187 1.00 96.50 153 PRO A N 1
ATOM 1217 C CA . PRO A 1 153 ? 7.624 -1.678 3.173 1.00 96.50 153 PRO A CA 1
ATOM 1218 C C . PRO A 1 153 ? 6.624 -0.727 2.518 1.00 96.50 153 PRO A C 1
ATOM 1220 O O . PRO A 1 153 ? 6.753 -0.371 1.340 1.00 96.50 153 PRO A O 1
ATOM 1223 N N . ALA A 1 154 ? 5.612 -0.353 3.281 1.00 97.12 154 ALA A N 1
ATOM 1224 C CA . ALA A 1 154 ? 4.577 0.558 2.845 1.00 97.12 154 ALA A CA 1
ATOM 1225 C C . ALA A 1 154 ? 4.321 1.603 3.928 1.00 97.12 154 ALA A C 1
ATOM 1227 O O . ALA A 1 154 ? 4.460 1.326 5.115 1.00 97.12 154 ALA A O 1
ATOM 1228 N N . LEU A 1 155 ? 3.928 2.799 3.516 1.00 96.56 155 LEU A N 1
ATOM 1229 C CA . LEU A 1 155 ? 3.577 3.904 4.397 1.00 96.56 155 LEU A CA 1
ATOM 1230 C C . LEU A 1 155 ? 2.190 4.385 4.000 1.00 96.56 155 LEU A C 1
ATOM 1232 O O . LEU A 1 155 ? 1.994 4.772 2.850 1.00 96.56 155 LEU A O 1
ATOM 1236 N N . ILE A 1 156 ? 1.254 4.396 4.946 1.00 95.75 156 ILE A N 1
ATOM 1237 C CA . ILE A 1 156 ? 0.037 5.198 4.822 1.00 95.75 156 ILE A CA 1
ATOM 1238 C C . ILE A 1 156 ? 0.197 6.464 5.657 1.00 95.75 156 ILE A C 1
ATOM 1240 O O . ILE A 1 156 ? 0.607 6.399 6.812 1.00 95.75 156 ILE A O 1
ATOM 1244 N N . SER A 1 157 ? -0.119 7.616 5.074 1.00 95.38 157 SER A N 1
ATOM 1245 C CA . SER A 1 157 ? -0.059 8.908 5.754 1.00 95.38 157 SER A CA 1
ATOM 1246 C C . SER A 1 157 ? -1.340 9.707 5.563 1.00 95.38 157 SER A C 1
ATOM 1248 O O . SER A 1 157 ? -1.934 9.708 4.483 1.00 95.38 157 SER A O 1
ATOM 1250 N N . LYS A 1 158 ? -1.763 10.440 6.591 1.00 92.62 158 LYS A N 1
ATOM 1251 C CA . LYS A 1 158 ? -2.833 11.442 6.483 1.00 92.62 158 LYS A CA 1
ATOM 1252 C C . LYS A 1 158 ? -2.423 12.672 5.676 1.00 92.62 158 LYS A C 1
ATOM 1254 O O . LYS A 1 158 ? -3.290 13.375 5.151 1.00 92.62 158 LYS A O 1
ATOM 1259 N N . LYS A 1 159 ? -1.122 12.948 5.569 1.00 94.50 159 LYS A N 1
ATOM 1260 C CA . LYS A 1 159 ? -0.574 14.109 4.860 1.00 94.50 159 LYS A CA 1
ATOM 1261 C C . LYS A 1 159 ? 0.177 13.649 3.622 1.00 94.50 159 LYS A C 1
ATOM 1263 O O . LYS A 1 159 ? 0.878 12.646 3.641 1.00 94.50 159 LYS A O 1
ATOM 1268 N N . GLN A 1 160 ? 0.051 14.406 2.539 1.00 95.38 160 GLN A N 1
ATOM 1269 C CA . GLN A 1 160 ? 0.836 14.114 1.350 1.00 95.38 160 GLN A CA 1
ATOM 1270 C C . GLN A 1 160 ? 2.312 14.381 1.650 1.00 95.38 160 GLN A C 1
ATOM 1272 O O . GLN A 1 160 ? 2.677 15.480 2.068 1.00 95.38 160 GLN A O 1
ATOM 1277 N N . LYS A 1 161 ? 3.140 13.367 1.430 1.00 94.88 161 LYS A N 1
ATOM 1278 C CA . LYS A 1 161 ? 4.594 13.423 1.533 1.00 94.88 161 LYS A CA 1
ATOM 1279 C C . LYS A 1 161 ? 5.189 13.699 0.159 1.00 94.88 161 LYS A C 1
ATOM 1281 O O . LYS A 1 161 ? 4.650 13.250 -0.860 1.00 94.88 161 LYS A O 1
ATOM 1286 N N . ASN A 1 162 ? 6.304 14.423 0.132 1.00 94.56 162 ASN A N 1
ATOM 1287 C CA . ASN A 1 162 ? 7.122 14.473 -1.075 1.00 94.56 162 ASN A CA 1
ATOM 1288 C C . ASN A 1 162 ? 7.828 13.109 -1.285 1.00 94.56 162 ASN A C 1
ATOM 1290 O O . ASN A 1 162 ? 7.962 12.342 -0.323 1.00 94.56 162 ASN A O 1
ATOM 1294 N N . PRO A 1 163 ? 8.257 12.774 -2.517 1.00 93.12 163 PRO A N 1
ATOM 1295 C CA . PRO A 1 163 ? 8.867 11.475 -2.800 1.00 93.12 163 PRO A CA 1
ATOM 1296 C C . PRO A 1 163 ? 10.101 11.163 -1.943 1.00 93.12 163 PRO A C 1
ATOM 1298 O O . PRO A 1 163 ? 10.208 10.055 -1.424 1.00 93.12 163 PRO A O 1
ATOM 1301 N N . ASP A 1 164 ? 10.993 12.134 -1.739 1.00 94.81 164 ASP A N 1
ATOM 1302 C CA . ASP A 1 164 ? 12.245 11.931 -0.997 1.00 94.81 164 ASP A CA 1
ATOM 1303 C C . ASP A 1 164 ? 12.001 11.648 0.496 1.00 94.81 164 ASP A C 1
ATOM 1305 O O . ASP A 1 164 ? 12.648 10.784 1.091 1.00 94.81 164 ASP A O 1
ATOM 1309 N N . GLU A 1 165 ? 11.022 12.326 1.101 1.00 95.88 165 GLU A N 1
ATOM 1310 C CA . GLU A 1 165 ? 10.588 12.106 2.482 1.00 95.88 165 GLU A CA 1
ATOM 1311 C C . GLU A 1 165 ? 10.000 10.701 2.644 1.00 95.88 165 GLU A C 1
ATOM 1313 O O . GLU A 1 165 ? 10.392 9.969 3.554 1.00 95.88 165 GLU A O 1
ATOM 1318 N N . ALA A 1 166 ? 9.114 10.289 1.731 1.00 95.31 166 ALA A N 1
ATOM 1319 C CA . ALA A 1 166 ? 8.534 8.948 1.749 1.00 95.31 166 ALA A CA 1
ATOM 1320 C C . ALA A 1 166 ? 9.612 7.861 1.591 1.00 95.31 166 ALA A C 1
ATOM 1322 O O . ALA A 1 166 ? 9.613 6.883 2.339 1.00 95.31 166 ALA A O 1
ATOM 1323 N N . ILE A 1 167 ? 10.563 8.052 0.669 1.00 95.25 167 ILE A N 1
ATOM 1324 C CA . ILE A 1 167 ? 11.701 7.143 0.462 1.00 95.25 167 ILE A CA 1
ATOM 1325 C C . ILE A 1 167 ? 12.549 7.037 1.732 1.00 95.25 167 ILE A C 1
ATOM 1327 O O . ILE A 1 167 ? 12.894 5.929 2.144 1.00 95.25 167 ILE A O 1
ATOM 1331 N N . SER A 1 168 ? 12.861 8.167 2.370 1.00 95.50 168 SER A N 1
ATOM 1332 C CA . SER A 1 168 ? 13.636 8.202 3.613 1.00 95.50 168 SER A CA 1
ATOM 1333 C C . SER A 1 168 ? 12.949 7.418 4.737 1.00 95.50 168 SER A C 1
ATOM 1335 O O . SER A 1 168 ? 13.578 6.569 5.371 1.00 95.50 168 SER A O 1
ATOM 1337 N N . ILE A 1 169 ? 11.642 7.626 4.941 1.00 94.56 169 ILE A N 1
ATOM 1338 C CA . ILE A 1 169 ? 10.857 6.903 5.956 1.00 94.56 169 ILE A CA 1
ATOM 1339 C C . ILE A 1 169 ? 10.855 5.396 5.671 1.00 94.56 169 ILE A C 1
ATOM 1341 O O . ILE A 1 169 ? 11.159 4.595 6.555 1.00 94.56 169 ILE A O 1
ATOM 1345 N N . LEU A 1 170 ? 10.549 5.002 4.432 1.00 95.12 170 LEU A N 1
ATOM 1346 C CA . LEU A 1 170 ? 10.457 3.593 4.046 1.00 95.12 170 LEU A CA 1
ATOM 1347 C C . LEU A 1 170 ? 11.804 2.867 4.176 1.00 95.12 170 LEU A C 1
ATOM 1349 O O . LEU A 1 170 ? 11.844 1.745 4.682 1.00 95.12 170 LEU A O 1
ATOM 1353 N N . ASN A 1 171 ? 12.914 3.503 3.790 1.00 92.94 171 ASN A N 1
ATOM 1354 C CA . ASN A 1 171 ? 14.252 2.908 3.880 1.00 92.94 171 ASN A CA 1
ATOM 1355 C C . ASN A 1 171 ? 14.735 2.725 5.328 1.00 92.94 171 ASN A C 1
ATOM 1357 O O . ASN A 1 171 ? 15.440 1.753 5.626 1.00 92.94 171 ASN A O 1
ATOM 1361 N N . ASN A 1 172 ? 14.321 3.623 6.226 1.00 91.44 172 ASN A N 1
ATOM 1362 C CA . ASN A 1 172 ? 14.625 3.554 7.655 1.00 91.44 172 ASN A CA 1
ATOM 1363 C C . ASN A 1 172 ? 13.712 2.590 8.428 1.00 91.44 172 ASN A C 1
ATOM 1365 O O . ASN A 1 172 ? 13.983 2.306 9.593 1.00 91.44 172 ASN A O 1
ATOM 1369 N N . SER A 1 173 ? 12.659 2.057 7.804 1.00 87.81 173 SER A N 1
ATOM 1370 C CA . SER A 1 173 ? 11.793 1.071 8.450 1.00 87.81 173 SER A CA 1
ATOM 1371 C C . SER A 1 173 ? 12.502 -0.272 8.675 1.00 87.81 173 SER A C 1
ATOM 1373 O O . SER A 1 173 ? 13.408 -0.659 7.929 1.00 87.81 173 SER A O 1
ATOM 1375 N N . GLU A 1 174 ? 12.084 -1.011 9.705 1.00 84.44 174 GLU A N 1
ATOM 1376 C CA . GLU A 1 174 ? 12.576 -2.374 9.963 1.00 84.44 174 GLU A CA 1
ATOM 1377 C C . GLU A 1 174 ? 12.125 -3.362 8.877 1.00 84.44 174 GLU A C 1
ATOM 1379 O O . GLU A 1 174 ? 12.823 -4.331 8.576 1.00 84.44 174 GLU A O 1
ATOM 1384 N N . VAL A 1 175 ? 10.982 -3.088 8.243 1.00 82.94 175 VAL A N 1
ATOM 1385 C CA . VAL A 1 175 ? 10.462 -3.864 7.118 1.00 82.94 175 VAL A CA 1
ATOM 1386 C C . VAL A 1 175 ? 11.336 -3.618 5.892 1.00 82.94 175 VAL A C 1
ATOM 1388 O O . VAL A 1 175 ? 11.519 -2.487 5.452 1.00 82.94 175 VAL A O 1
ATOM 1391 N N . LYS A 1 176 ? 11.859 -4.689 5.295 1.00 85.50 176 LYS A N 1
ATOM 1392 C CA . LYS A 1 176 ? 12.675 -4.601 4.080 1.00 85.50 176 LYS A CA 1
ATOM 1393 C C . LYS A 1 176 ? 11.908 -5.058 2.849 1.00 85.50 176 LYS A C 1
ATOM 1395 O O . LYS A 1 176 ? 10.936 -5.805 2.935 1.00 85.50 176 LYS A O 1
ATOM 1400 N N . PHE A 1 177 ? 12.340 -4.550 1.701 1.00 82.81 177 PHE A N 1
ATOM 1401 C CA . PHE A 1 177 ? 11.810 -4.945 0.405 1.00 82.81 177 PHE A CA 1
ATOM 1402 C C . PHE A 1 177 ? 12.320 -6.343 0.040 1.00 82.81 177 PHE A C 1
ATOM 1404 O O . PHE A 1 177 ? 13.515 -6.621 0.146 1.00 82.81 177 PHE A O 1
ATOM 1411 N N . TYR A 1 178 ? 11.418 -7.202 -0.422 1.00 85.25 178 TYR A N 1
ATOM 1412 C CA . TYR A 1 178 ? 11.700 -8.554 -0.882 1.00 85.25 178 TYR A CA 1
ATOM 1413 C C . TYR A 1 178 ? 11.019 -8.789 -2.219 1.00 85.25 178 TYR A C 1
ATOM 1415 O O . TYR A 1 178 ? 9.838 -8.505 -2.393 1.00 85.25 178 TYR A O 1
ATOM 1423 N N . HIS A 1 179 ? 11.743 -9.382 -3.155 1.00 83.00 179 HIS A N 1
ATOM 1424 C CA . HIS A 1 179 ? 11.228 -9.705 -4.475 1.00 83.00 179 HIS A CA 1
ATOM 1425 C C . HIS A 1 179 ? 11.567 -11.150 -4.801 1.00 83.00 179 HIS A C 1
ATOM 1427 O O . HIS A 1 179 ? 12.721 -11.565 -4.672 1.00 83.00 179 HIS A O 1
ATOM 1433 N N . SER A 1 180 ? 10.555 -11.934 -5.171 1.00 73.44 180 SER A N 1
ATOM 1434 C CA . SER A 1 180 ? 10.800 -13.280 -5.673 1.00 73.44 180 SER A CA 1
ATOM 1435 C C . SER A 1 180 ? 11.287 -13.167 -7.112 1.00 73.44 180 SER A C 1
ATOM 1437 O O . SER A 1 180 ? 10.506 -12.984 -8.043 1.00 73.44 180 SER A O 1
ATOM 1439 N N . ALA A 1 181 ? 12.601 -13.264 -7.301 1.00 60.59 181 ALA A N 1
ATOM 1440 C CA . ALA A 1 181 ? 13.136 -13.451 -8.636 1.00 60.59 181 ALA A CA 1
ATOM 1441 C C . ALA A 1 181 ? 12.524 -14.740 -9.197 1.00 60.59 181 ALA A C 1
ATOM 1443 O O . ALA A 1 181 ? 12.651 -15.805 -8.584 1.00 60.59 181 ALA A O 1
ATOM 1444 N N . SER A 1 182 ? 11.858 -14.664 -10.353 1.00 53.00 182 SER A N 1
ATOM 1445 C CA . SER A 1 182 ? 11.506 -15.873 -11.089 1.00 53.00 182 SER A CA 1
ATOM 1446 C C . SER A 1 182 ? 12.793 -16.668 -11.284 1.00 53.00 182 SER A C 1
ATOM 1448 O O . SER A 1 182 ? 13.754 -16.132 -11.842 1.00 53.00 182 SER A O 1
ATOM 1450 N N . SER A 1 183 ? 12.831 -17.915 -10.815 1.00 41.47 183 SER A N 1
ATOM 1451 C CA . SER A 1 183 ? 13.912 -18.839 -11.131 1.00 41.47 183 SER A CA 1
ATOM 1452 C C . SER A 1 183 ? 14.004 -18.931 -12.651 1.00 41.47 183 SER A C 1
ATOM 1454 O O . SER A 1 183 ? 13.215 -19.636 -13.286 1.00 41.47 183 SER A O 1
ATOM 1456 N N . SER A 1 184 ? 14.938 -18.202 -13.255 1.00 38.50 184 SER A N 1
ATOM 1457 C CA . SER A 1 184 ? 15.369 -18.508 -14.602 1.00 38.50 184 SER A CA 1
ATOM 1458 C C . SER A 1 184 ? 15.920 -19.922 -14.514 1.00 38.50 184 SER A C 1
ATOM 1460 O O . SER A 1 184 ? 16.900 -20.198 -13.823 1.00 38.50 184 SER A O 1
ATOM 1462 N N . SER A 1 185 ? 15.193 -20.856 -15.125 1.00 38.28 185 SER A N 1
ATOM 1463 C CA . SER A 1 185 ? 15.629 -22.228 -15.319 1.00 38.28 185 SER A CA 1
ATOM 1464 C C . SER A 1 185 ? 17.106 -22.208 -15.685 1.00 38.28 185 SER A C 1
ATOM 1466 O O . SER A 1 185 ? 17.471 -21.544 -16.660 1.00 38.28 185 SER A O 1
ATOM 1468 N N . ASN A 1 186 ? 17.931 -22.915 -14.912 1.00 36.09 186 ASN A N 1
ATOM 1469 C CA . ASN A 1 186 ? 19.289 -23.267 -15.293 1.00 36.09 186 ASN A CA 1
ATOM 1470 C C . ASN A 1 186 ? 19.254 -23.806 -16.729 1.00 36.09 186 ASN A C 1
ATOM 1472 O O . ASN A 1 186 ? 19.005 -24.993 -16.946 1.00 36.09 186 ASN A O 1
ATOM 1476 N N . LYS A 1 187 ? 19.524 -22.950 -17.720 1.00 36.22 187 LYS A N 1
ATOM 1477 C CA . LYS A 1 187 ? 20.059 -23.409 -18.992 1.00 36.22 187 LYS A CA 1
ATOM 1478 C C . LYS A 1 187 ? 21.461 -23.889 -18.660 1.00 36.22 187 LYS A C 1
ATOM 1480 O O . LYS A 1 187 ? 22.425 -23.133 -18.722 1.00 36.22 187 LYS A O 1
ATOM 1485 N N . LYS A 1 188 ? 21.546 -25.157 -18.246 1.00 37.31 188 LYS A N 1
ATOM 1486 C CA . LYS A 1 188 ? 22.746 -25.953 -18.454 1.00 37.31 188 LYS A CA 1
ATOM 1487 C C . LYS A 1 188 ? 22.997 -25.901 -19.957 1.00 37.31 188 LYS A C 1
ATOM 1489 O O . LYS A 1 188 ? 22.300 -26.562 -20.720 1.00 37.31 188 LYS A O 1
ATOM 1494 N N . PHE A 1 189 ? 23.922 -25.048 -20.372 1.00 36.28 189 PHE A N 1
ATOM 1495 C CA . PHE A 1 189 ? 24.628 -25.273 -21.617 1.00 36.28 189 PHE A CA 1
ATOM 1496 C C . PHE A 1 189 ? 25.472 -26.526 -21.379 1.00 36.28 189 PHE A C 1
ATOM 1498 O O . PHE A 1 189 ? 26.411 -26.503 -20.583 1.00 36.28 189 PHE A O 1
ATOM 1505 N N . GLY A 1 190 ? 25.001 -27.639 -21.939 1.00 33.81 190 GLY A N 1
ATOM 1506 C CA . GLY A 1 190 ? 25.850 -28.765 -22.310 1.00 33.81 190 GLY A CA 1
ATOM 1507 C C . GLY A 1 190 ? 26.371 -28.559 -23.722 1.00 33.81 190 GLY A C 1
ATOM 1508 O O . GLY A 1 190 ? 25.790 -27.705 -24.435 1.00 33.81 190 GLY A O 1
#

Nearest PDB structures (foldseek):
  4ymy-assembly1_A-2  TM=5.355E-01  e=2.143E-03  Arabidopsis thaliana
  6ucv-assembly1_I  TM=3.643E-01  e=9.632E+00  Saccharomyces cerevisiae S288C

Secondary structure (DSSP, 8-state):
--HHHHHHHHHHHHHHHHHHHHHHHS-----S-------HHHHHGGGSEEEEEEEEE--TTT-SS-EEEEEEEEEEE-GGGEEEEEEEEE-TTS---EEEEEEEEETTEEEEEEEESS-TT-EEEEEES-TTSSEEEEEEEEE-TTS-EEEEEEEEESSPPPHHHHHHHHHHSSS--EE-----------

Sequence (190 aa):
MWENVIATLIAAAITGPIGYFVKSKLTKEKYLPDAPALDSKQMYRFVSGNWYLYHFTIDSKLSKFPILVSSKLQMVINSNLVVNGFEDVQVDHRRALNYKLRGQIRAGQLHFTCICAQDSSEVYSGMFPNLLDDDAIGIIIARDYDRNLYASPALISKKQKNPDEAISILNNSEVKFYHSASSSSNKKFG

Foldseek 3Di:
DVVVVVVVVVVCVVCVVVVVVVVVVPPPPPVDPPDPPPPVCVQCVVVAAKKKKWKWFDDPVPDPDTDIKIKIWGWDQDPQQKIWTKIFTDDPPDDGWMWTKTWGADPQKTKIKTATPVHRVWIKIWIWHRSVDQKTWTKIWGQHPVRWIKIIIMIMHPDDDDPVRRVVVRVPDPDHIGTPDDPPPPPPPD